Protein 6PZ7 (pdb70)

Foldseek 3Di:
DDFQLNVQVQQQAAAEPACALQPPPHRCNRPDDHDDLLLLVLVVVLFGQEYEYEHAQVNQFDDPPQRDGHPVSLVSSVVVVCSNVVSNGAYEYEHEPHQVLQPQAPVSLVRSLSNLLNVLLVNLLVCVADAQSYEYEYYAQHADPPDPCQQVQHDPRSQVSLLVSQLSNLVSNCVSDDNSVPHAYEYAFHGLALHPVSLVSHDDHVVDRRYAYEHADAPPCQCAANLPHDVAADDDVNLVVLLVSLVSVLVSAVVVNHHYENEEYFGAAQVRLPRRLNVLLSNSVSNVVSSYYYYYYANQARDHGHPRGHQANSVVRDGNRVSNSSSNND

Structure (mmCIF, N/CA/C/O backbone):
data_6PZ7
#
_entry.id   6PZ7
#
_cell.length_a   51.721
_cell.length_b   51.965
_cell.length_c   102.995
_cell.angle_alpha   90.000
_cell.angle_beta   90.000
_cell.angle_gamma   90.000
#
_symmetry.space_group_name_H-M   'P 21 21 21'
#
loop_
_entity.id
_entity.type
_entity.pdbx_description
1 polymer 'Endoglucanase family 5'
2 non-polymer 1,2-ETHANEDIOL
3 non-polymer 'CHLORIDE ION'
4 water water
#
loop_
_atom_site.group_PDB
_atom_site.id
_atom_site.type_symbol
_atom_site.label_atom_id
_atom_site.label_alt_id
_atom_site.label_comp_id
_atom_site.label_asym_id
_atom_site.label_entity_id
_atom_site.label_seq_id
_atom_site.pdbx_PDB_ins_code
_atom_site.Cartn_x
_atom_site.Cartn_y
_atom_site.Cartn_z
_atom_site.occupancy
_atom_site.B_iso_or_equiv
_atom_site.auth_seq_id
_atom_site.auth_comp_id
_atom_site.auth_asym_id
_atom_site.auth_atom_id
_atom_site.pdbx_PDB_model_num
ATOM 1 N N . ASP A 1 6 ? -16.32497 -9.00497 -10.47271 1.000 38.09030 6 ASP A N 1
ATOM 2 C CA . ASP A 1 6 ? -16.73020 -10.40477 -10.49260 1.000 36.50186 6 ASP A CA 1
ATOM 3 C C . ASP A 1 6 ? -16.60005 -11.06357 -9.09679 1.000 23.37835 6 ASP A C 1
ATOM 4 O O . ASP A 1 6 ? -16.97298 -12.22774 -8.93012 1.000 25.07468 6 ASP A O 1
ATOM 12 N N . MET A 1 7 ? -16.08267 -10.32340 -8.12607 1.000 31.46050 7 MET A N 1
ATOM 13 C CA A MET A 1 7 ? -15.79691 -10.93790 -6.83683 0.654 18.34467 7 MET A CA 1
ATOM 14 C CA B MET A 1 7 ? -15.80462 -10.86652 -6.80195 0.346 18.60089 7 MET A CA 1
ATOM 15 C C . MET A 1 7 ? -17.08903 -11.30037 -6.10734 1.000 15.93496 7 MET A C 1
ATOM 16 O O . MET A 1 7 ? -18.12150 -10.64604 -6.23016 1.000 16.05273 7 MET A O 1
ATOM 43 N N . THR A 1 8 ? -17.02301 -12.38298 -5.36336 1.000 12.30902 8 THR A N 1
ATOM 44 C CA . THR A 1 8 ? -18.11497 -12.78660 -4.51158 1.000 12.99825 8 THR A CA 1
ATOM 45 C C . THR A 1 8 ? -17.99410 -12.11499 -3.14959 1.000 11.01663 8 THR A C 1
ATOM 46 O O . THR A 1 8 ? -16.94344 -11.59273 -2.77041 1.000 10.35306 8 THR A O 1
ATOM 57 N N A SER A 1 9 ? -19.08289 -12.19316 -2.37664 0.458 10.56800 9 SER A N 1
ATOM 58 N N B SER A 1 9 ? -19.09040 -12.16831 -2.38374 0.542 10.66811 9 SER A N 1
ATOM 59 C CA A SER A 1 9 ? -19.09476 -11.63147 -1.03159 0.458 9.69058 9 SER A CA 1
ATOM 60 C CA B SER A 1 9 ? -19.08093 -11.63589 -1.02687 0.542 9.31915 9 SER A CA 1
ATOM 61 C C A SER A 1 9 ? -18.08356 -12.31777 -0.12200 0.458 9.54438 9 SER A C 1
ATOM 62 C C B SER A 1 9 ? -18.00606 -12.30209 -0.18350 0.542 8.99249 9 SER A C 1
ATOM 63 O O A SER A 1 9 ? -17.49091 -11.66554 0.74300 0.458 8.26955 9 SER A O 1
ATOM 64 O O B SER A 1 9 ? -17.30150 -11.63179 0.57127 0.542 9.91893 9 SER A O 1
ATOM 79 N N . GLN A 1 10 ? -17.84568 -13.61760 -0.30639 1.000 9.37622 10 GLN A N 1
ATOM 80 C CA . GLN A 1 10 ? -16.85337 -14.28923 0.53128 1.000 9.50667 10 GLN A CA 1
ATOM 81 C C . GLN A 1 10 ? -15.44417 -13.86572 0.13389 1.000 10.53270 10 GLN A C 1
ATOM 82 O O . GLN A 1 10 ? -14.56295 -13.69472 0.98574 1.000 10.17215 10 GLN A O 1
ATOM 97 N N . GLN A 1 11 ? -15.20210 -13.67982 -1.16789 1.000 10.58545 11 GLN A N 1
ATOM 98 C CA . GLN A 1 11 ? -13.90519 -13.16413 -1.61273 1.000 10.11828 11 GLN A CA 1
ATOM 99 C C . GLN A 1 11 ? -13.63639 -11.76954 -1.05266 1.000 10.64560 11 GLN A C 1
ATOM 100 O O . GLN A 1 11 ? -12.51164 -11.46119 -0.61480 1.000 10.65319 11 GLN A O 1
ATOM 114 N N . ILE A 1 12 ? -14.67391 -10.92816 -0.99359 1.000 10.48576 12 ILE A N 1
ATOM 115 C CA . ILE A 1 12 ? -14.54002 -9.60139 -0.39175 1.000 10.13094 12 ILE A CA 1
ATOM 116 C C . ILE A 1 12 ? -14.17526 -9.73229 1.08076 1.000 8.96980 12 ILE A C 1
ATOM 117 O O . ILE A 1 12 ? -13.25980 -9.06045 1.57792 1.000 9.82892 12 ILE A O 1
ATOM 133 N N . VAL A 1 13 ? -14.92629 -10.55206 1.82774 1.000 9.10691 13 VAL A N 1
ATOM 134 C CA . VAL A 1 13 ? -14.64785 -10.71749 3.25408 1.000 9.47464 13 VAL A CA 1
ATOM 135 C C . VAL A 1 13 ? -13.21307 -11.18614 3.47764 1.000 9.14093 13 VAL A C 1
ATOM 136 O O . VAL A 1 13 ? -12.50320 -10.68038 4.35021 1.000 9.45778 13 VAL A O 1
ATOM 149 N N . ASN A 1 14 ? -12.74459 -12.14517 2.67738 1.000 9.59562 14 ASN A N 1
ATOM 150 C CA . ASN A 1 14 ? -11.37730 -12.60877 2.84431 1.000 10.58523 14 ASN A CA 1
ATOM 151 C C . ASN A 1 14 ? -10.39116 -11.49609 2.53906 1.000 9.67190 14 ASN A C 1
ATOM 152 O O . ASN A 1 14 ? -9.37771 -11.34149 3.23126 1.000 10.76610 14 ASN A O 1
ATOM 163 N N . ASP A 1 15 ? -10.65000 -10.70933 1.50607 1.000 9.87586 15 ASP A N 1
ATOM 164 C CA . ASP A 1 15 ? -9.74484 -9.64035 1.11090 1.000 11.00352 15 ASP A CA 1
ATOM 165 C C . ASP A 1 15 ? -9.67293 -8.54513 2.17876 1.000 10.92204 15 ASP A C 1
ATOM 166 O O . ASP A 1 15 ? -8.63774 -7.89513 2.34994 1.000 11.51859 15 ASP A O 1
ATOM 175 N N . MET A 1 16 ? -10.76218 -8.32449 2.90680 1.000 9.44344 16 MET A N 1
ATOM 176 C CA . MET A 1 16 ? -10.78870 -7.32463 3.96847 1.000 9.79850 16 MET A CA 1
ATOM 177 C C . MET A 1 16 ? -9.76480 -7.63661 5.05306 1.000 9.70477 16 MET A C 1
ATOM 178 O O . MET A 1 16 ? -9.23916 -6.70765 5.67426 1.000 9.51116 16 MET A O 1
ATOM 192 N N . LYS A 1 17 ? -9.51636 -8.94006 5.29232 1.000 11.65408 17 LYS A N 1
ATOM 193 C CA A LYS A 1 17 ? -8.42787 -9.47628 6.12750 0.658 11.26443 17 LYS A CA 1
ATOM 194 C CA B LYS A 1 17 ? -8.43809 -9.48012 6.12887 0.342 11.88103 17 LYS A CA 1
ATOM 195 C C . LYS A 1 17 ? -8.63875 -9.27317 7.62778 1.000 9.10446 17 LYS A C 1
ATOM 196 O O . LYS A 1 17 ? -8.84751 -10.24173 8.35598 1.000 10.08855 17 LYS A O 1
ATOM 233 N N . VAL A 1 18 ? -8.52571 -8.04259 8.08828 1.000 8.46879 18 VAL A N 1
ATOM 234 C CA . VAL A 1 18 ? -8.64292 -7.67930 9.49904 1.000 8.13351 18 VAL A CA 1
ATOM 235 C C . VAL A 1 18 ? -8.79153 -6.16865 9.51260 1.000 6.96102 18 VAL A C 1
ATOM 236 O O . VAL A 1 18 ? -8.19870 -5.45158 8.69414 1.000 8.07714 18 VAL A O 1
ATOM 249 N N . GLY A 1 19 ? -9.61346 -5.67778 10.42215 1.000 7.09346 19 GLY A N 1
ATOM 250 C CA . GLY A 1 19 ? -9.95419 -4.26532 10.46440 1.000 7.24060 19 GLY A CA 1
ATOM 251 C C . GLY A 1 19 ? -9.74840 -3.60139 11.81562 1.000 6.47954 19 GLY A C 1
ATOM 252 O O . GLY A 1 19 ? -9.57243 -4.25163 12.86387 1.000 6.46490 19 GLY A O 1
ATOM 256 N N . TRP A 1 20 ? -9.82083 -2.27421 11.77041 1.000 6.56145 20 TRP A N 1
ATOM 257 C CA . TRP A 1 20 ? -9.73984 -1.38604 12.92357 1.000 6.80287 20 TRP A CA 1
ATOM 258 C C . TRP A 1 20 ? -10.87431 -0.37685 12.82725 1.000 6.30607 20 TRP A C 1
ATOM 259 O O . TRP A 1 20 ? -11.09972 0.19791 11.76237 1.000 6.54131 20 TRP A O 1
ATOM 280 N N . ASN A 1 21 ? -11.58740 -0.16707 13.93095 1.000 5.79076 21 ASN A N 1
ATOM 281 C CA . ASN A 1 21 ? -12.64508 0.82943 14.02699 1.000 5.46420 21 ASN A CA 1
ATOM 282 C C . ASN A 1 21 ? -12.10940 2.18700 14.47004 1.000 5.65152 21 ASN A C 1
ATOM 283 O O . ASN A 1 21 ? -11.43912 2.28741 15.52368 1.000 6.17286 21 ASN A O 1
ATOM 294 N N . LEU A 1 22 ? -12.52906 3.22967 13.75859 1.000 5.82610 22 LEU A N 1
ATOM 295 C CA . LEU A 1 22 ? -12.33263 4.62820 14.17540 1.000 6.37638 22 LEU A CA 1
ATOM 296 C C . LEU A 1 22 ? -13.43454 4.99994 15.17055 1.000 6.18624 22 LEU A C 1
ATOM 297 O O . LEU A 1 22 ? -14.36366 5.73926 14.88029 1.000 6.42380 22 LEU A O 1
ATOM 313 N N . GLY A 1 23 ? -13.37284 4.40032 16.36209 1.000 6.07222 23 GLY A N 1
ATOM 314 C CA . GLY A 1 23 ? -14.47487 4.50909 17.31491 1.000 6.92118 23 GLY A CA 1
ATOM 315 C C . GLY A 1 23 ? -14.49267 5.79023 18.12298 1.000 6.79557 23 GLY A C 1
ATOM 316 O O . GLY A 1 23 ? -13.46050 6.45611 18.31054 1.000 6.94622 23 GLY A O 1
ATOM 320 N N . ASN A 1 24 ? -15.67408 6.13837 18.61149 1.000 6.24451 24 ASN A N 1
ATOM 321 C CA . ASN A 1 24 ? -15.86256 7.35220 19.40867 1.000 7.33702 24 ASN A CA 1
ATOM 322 C C . ASN A 1 24 ? -15.36302 8.59466 18.69026 1.000 7.32708 24 ASN A C 1
ATOM 323 O O . ASN A 1 24 ? -14.80662 9.50816 19.30037 1.000 7.99850 24 ASN A O 1
ATOM 334 N N . THR A 1 25 ? -15.63846 8.64985 17.38432 1.000 7.12019 25 THR A N 1
ATOM 335 C CA . THR A 1 25 ? -15.14231 9.69069 16.49681 1.000 7.49626 25 THR A CA 1
ATOM 336 C C . THR A 1 25 ? -16.32169 10.27983 15.72505 1.000 6.07392 25 THR A C 1
ATOM 337 O O . THR A 1 25 ? -17.05154 11.10303 16.27314 1.000 7.68380 25 THR A O 1
ATOM 348 N N . LEU A 1 26 ? -16.56440 9.87539 14.47315 1.000 6.43427 26 LEU A N 1
ATOM 349 C CA . LEU A 1 26 ? -17.74042 10.36202 13.75636 1.000 6.55103 26 LEU A CA 1
ATOM 350 C C . LEU A 1 26 ? -19.06450 9.82621 14.33025 1.000 6.07290 26 LEU A C 1
ATOM 351 O O . LEU A 1 26 ? -20.14368 10.32289 13.97004 1.000 7.52494 26 LEU A O 1
ATOM 367 N N . ASP A 1 27 ? -18.95217 8.83741 15.18602 1.000 6.55452 27 ASP A N 1
ATOM 368 C CA . ASP A 1 27 ? -20.05086 8.29778 15.97028 1.000 7.62975 27 ASP A CA 1
ATOM 369 C C . ASP A 1 27 ? -20.30171 9.06785 17.23765 1.000 7.21693 27 ASP A C 1
ATOM 370 O O . ASP A 1 27 ? -21.36313 8.87234 17.87733 1.000 7.37674 27 ASP A O 1
ATOM 379 N N . ALA A 1 28 ? -19.37246 9.94001 17.64820 1.000 7.57218 28 ALA A N 1
ATOM 380 C CA . ALA A 1 28 ? -19.58113 10.82085 18.78151 1.000 8.93668 28 ALA A CA 1
ATOM 381 C C . ALA A 1 28 ? -20.56158 11.91230 18.39377 1.000 10.54002 28 ALA A C 1
ATOM 382 O O . ALA A 1 28 ? -20.88802 12.09990 17.21382 1.000 12.09573 28 ALA A O 1
ATOM 389 N N . SER A 1 29 ? -21.02827 12.67683 19.36621 1.000 12.51744 29 SER A N 1
ATOM 390 C CA . SER A 1 29 ? -21.92466 13.79431 19.11209 1.000 15.18136 29 SER A CA 1
ATOM 391 C C . SER A 1 29 ? -21.58516 14.90708 20.08272 1.000 13.96431 29 SER A C 1
ATOM 392 O O . SER A 1 29 ? -21.01393 14.65473 21.14366 1.000 14.86676 29 SER A O 1
ATOM 400 N N . PRO A 1 30 ? -21.89130 16.14349 19.73201 1.000 15.72791 30 PRO A N 1
ATOM 401 C CA . PRO A 1 30 ? -22.50255 16.52691 18.45795 1.000 14.19371 30 PRO A CA 1
ATOM 402 C C . PRO A 1 30 ? -21.53129 16.52636 17.30215 1.000 19.27138 30 PRO A C 1
ATOM 403 O O . PRO A 1 30 ? -21.97570 16.58201 16.15583 1.000 22.55960 30 PRO A O 1
ATOM 414 N N . ASP A 1 31 ? -20.23106 16.42094 17.56788 1.000 18.85210 31 ASP A N 1
ATOM 415 C CA . ASP A 1 31 ? -19.25351 16.41303 16.49022 1.000 20.93341 31 ASP A CA 1
ATOM 416 C C . ASP A 1 31 ? -18.09697 15.48939 16.85303 1.000 13.90228 31 ASP A C 1
ATOM 417 O O . ASP A 1 31 ? -18.07790 14.86569 17.91177 1.000 11.89179 31 ASP A O 1
ATOM 426 N N . GLU A 1 32 ? -17.13497 15.40258 15.93226 1.000 13.17784 32 GLU A N 1
ATOM 427 C CA . GLU A 1 32 ? -16.12371 14.37174 15.91895 1.000 11.67974 32 GLU A CA 1
ATOM 428 C C . GLU A 1 32 ? -15.24843 14.34376 17.17052 1.000 9.45123 32 GLU A C 1
ATOM 429 O O . GLU A 1 32 ? -14.76492 13.29503 17.57414 1.000 10.02242 32 GLU A O 1
ATOM 441 N N . THR A 1 33 ? -14.97884 15.49132 17.75757 1.000 9.80619 33 THR A N 1
ATOM 442 C CA . THR A 1 33 ? -14.13970 15.61147 18.93791 1.000 10.21053 33 THR A CA 1
ATOM 443 C C . THR A 1 33 ? -14.93708 15.56897 20.24059 1.000 9.80291 33 THR A C 1
ATOM 444 O O . THR A 1 33 ? -14.34815 15.73245 21.32193 1.000 10.92099 33 THR A O 1
ATOM 455 N N . GLY A 1 34 ? -16.24561 15.35400 20.15532 1.000 9.78543 34 GLY A N 1
ATOM 456 C CA . GLY A 1 34 ? -17.10690 15.51466 21.32759 1.000 10.59740 34 GLY A CA 1
ATOM 457 C C . GLY A 1 34 ? -16.84712 14.55160 22.44808 1.000 10.64538 34 GLY A C 1
ATOM 458 O O . GLY A 1 34 ? -17.19191 14.86614 23.61212 1.000 11.82502 34 GLY A O 1
ATOM 462 N N . TRP A 1 35 ? -16.27086 13.39073 22.14960 1.000 9.52259 35 TRP A N 1
ATOM 463 C CA . TRP A 1 35 ? -15.99299 12.37905 23.16265 1.000 10.38534 35 TRP A CA 1
ATOM 464 C C . TRP A 1 35 ? -14.49990 12.25503 23.45168 1.000 11.54375 35 TRP A C 1
ATOM 465 O O . TRP A 1 35 ? -14.05299 11.19990 23.92518 1.000 15.09076 35 TRP A O 1
ATOM 486 N N . GLY A 1 36 ? -13.72789 13.28146 23.13599 1.000 10.38214 36 GLY A N 1
ATOM 487 C CA . GLY A 1 36 ? -12.37089 13.38129 23.59010 1.000 11.83582 36 GLY A CA 1
ATOM 488 C C . GLY A 1 36 ? -11.31695 12.94486 22.60546 1.000 11.05102 36 GLY A C 1
ATOM 489 O O . GLY A 1 36 ? -10.13688 13.08623 22.91493 1.000 13.17913 36 GLY A O 1
ATOM 493 N N . ASN A 1 37 ? -11.67302 12.43013 21.44401 1.000 10.80085 37 ASN A N 1
ATOM 494 C CA . ASN A 1 37 ? -10.67566 12.07931 20.44468 1.000 9.94358 37 ASN A CA 1
ATOM 495 C C . ASN A 1 37 ? -10.27554 13.31590 19.65606 1.000 9.88770 37 ASN A C 1
ATOM 496 O O . ASN A 1 37 ? -11.07935 14.22488 19.46163 1.000 10.74199 37 ASN A O 1
ATOM 507 N N . PRO A 1 38 ? -9.03613 13.36841 19.19125 1.000 10.18991 38 PRO A N 1
ATOM 508 C CA . PRO A 1 38 ? -8.60304 14.47879 18.33441 1.000 9.95588 38 PRO A CA 1
ATOM 509 C C . PRO A 1 38 ? -9.27181 14.34308 16.96953 1.000 10.13686 38 PRO A C 1
ATOM 510 O O . PRO A 1 38 ? -9.73811 13.26391 16.56517 1.000 10.55474 38 PRO A O 1
ATOM 521 N N . LYS A 1 39 ? -9.32498 15.43249 16.22145 1.000 10.14746 39 LYS A N 1
ATOM 522 C CA . LYS A 1 39 ? -9.79444 15.35109 14.83883 1.000 10.25644 39 LYS A CA 1
ATOM 523 C C . LYS A 1 39 ? -8.92377 14.35810 14.06535 1.000 9.56259 39 LYS A C 1
ATOM 524 O O . LYS A 1 39 ? -7.69161 14.39276 14.13936 1.000 11.11720 39 LYS A O 1
ATOM 543 N N . THR A 1 40 ? -9.55633 13.46656 13.32198 1.000 9.01456 40 THR A N 1
ATOM 544 C CA . THR A 1 40 ? -8.81349 12.42276 12.62027 1.000 8.24187 40 THR A CA 1
ATOM 545 C C . THR A 1 40 ? -7.95446 13.02242 11.51738 1.000 8.26871 40 THR A C 1
ATOM 546 O O . THR A 1 40 ? -8.37406 13.94588 10.82182 1.000 9.20274 40 THR A O 1
ATOM 557 N N . THR A 1 41 ? -6.74506 12.49076 11.36846 1.000 9.64112 41 THR A N 1
ATOM 558 C CA . THR A 1 41 ? -5.82233 12.89857 10.32085 1.000 9.25380 41 THR A CA 1
ATOM 559 C C . THR A 1 41 ? -5.44482 11.70857 9.43976 1.000 9.09349 41 THR A C 1
ATOM 560 O O . THR A 1 41 ? -5.53796 10.53515 9.83441 1.000 9.47575 41 THR A O 1
ATOM 571 N N . LYS A 1 42 ? -4.97889 12.04210 8.24232 1.000 9.91108 42 LYS A N 1
ATOM 572 C CA A LYS A 1 42 ? -4.43972 11.03573 7.33914 0.673 10.77133 42 LYS A CA 1
ATOM 573 C CA B LYS A 1 42 ? -4.45528 11.02142 7.34610 0.327 10.52425 42 LYS A CA 1
ATOM 574 C C . LYS A 1 42 ? -3.31895 10.24998 8.00753 1.000 10.26963 42 LYS A C 1
ATOM 575 O O . LYS A 1 42 ? -3.20355 9.02847 7.83352 1.000 11.25707 42 LYS A O 1
ATOM 612 N N . ALA A 1 43 ? -2.48563 10.93337 8.78880 1.000 9.48815 43 ALA A N 1
ATOM 613 C CA . ALA A 1 43 ? -1.35464 10.26045 9.42704 1.000 11.83592 43 ALA A CA 1
ATOM 614 C C . ALA A 1 43 ? -1.81300 9.16901 10.39383 1.000 9.14066 43 ALA A C 1
ATOM 615 O O . ALA A 1 43 ? -1.15560 8.13416 10.53727 1.000 10.36437 43 ALA A O 1
ATOM 622 N N . MET A 1 44 ? -2.93428 9.37558 11.07854 1.000 9.42166 44 MET A N 1
ATOM 623 C CA . MET A 1 44 ? -3.47725 8.32795 11.95054 1.000 9.42523 44 MET A CA 1
ATOM 624 C C . MET A 1 44 ? -3.86259 7.10040 11.12961 1.000 9.14612 44 MET A C 1
ATOM 625 O O . MET A 1 44 ? -3.55709 5.95677 11.48489 1.000 10.12467 44 MET A O 1
ATOM 639 N N . ILE A 1 45 ? -4.55513 7.32661 10.00810 1.000 8.42506 45 ILE A N 1
ATOM 640 C CA . ILE A 1 45 ? -4.98106 6.21664 9.14620 1.000 9.01699 45 ILE A CA 1
ATOM 641 C C . ILE A 1 45 ? -3.77185 5.53352 8.49750 1.000 9.55883 45 ILE A C 1
ATOM 642 O O . ILE A 1 45 ? -3.73901 4.29838 8.34260 1.000 9.97569 45 ILE A O 1
ATOM 658 N N . ASP A 1 46 ? -2.73133 6.30161 8.16114 1.000 10.14008 46 ASP A N 1
ATOM 659 C CA . ASP A 1 46 ? -1.49542 5.71286 7.66198 1.000 10.62550 46 ASP A CA 1
ATOM 660 C C . ASP A 1 46 ? -0.89565 4.73697 8.68389 1.000 11.19868 46 ASP A C 1
ATOM 661 O O . ASP A 1 46 ? -0.32479 3.70707 8.30368 1.000 11.95840 46 ASP A O 1
ATOM 670 N N . LYS A 1 47 ? -0.98023 5.06608 9.97324 1.000 10.95509 47 LYS A N 1
ATOM 671 C CA . LYS A 1 47 ? -0.47063 4.14879 10.99892 1.000 11.09857 47 LYS A CA 1
ATOM 672 C C . LYS A 1 47 ? -1.21256 2.81098 10.94227 1.000 11.20191 47 LYS A C 1
ATOM 673 O O . LYS A 1 47 ? -0.61865 1.74056 11.11049 1.000 10.79174 47 LYS A O 1
ATOM 692 N N . ILE A 1 48 ? -2.52642 2.86476 10.73886 1.000 9.59994 48 ILE A N 1
ATOM 693 C CA . ILE A 1 48 ? -3.34038 1.65605 10.61443 1.000 9.33935 48 ILE A CA 1
ATOM 694 C C . ILE A 1 48 ? -2.88281 0.80580 9.44300 1.000 9.57030 48 ILE A C 1
ATOM 695 O O . ILE A 1 48 ? -2.68514 -0.41403 9.57203 1.000 10.09818 48 ILE A O 1
ATOM 711 N N . LYS A 1 49 ? -2.69318 1.43585 8.28201 1.000 9.62078 49 LYS A N 1
ATOM 712 C CA . LYS A 1 49 ? -2.23263 0.71747 7.10109 1.000 10.27858 49 LYS A CA 1
ATOM 713 C C . LYS A 1 49 ? -0.86192 0.10765 7.32357 1.000 10.27168 49 LYS A C 1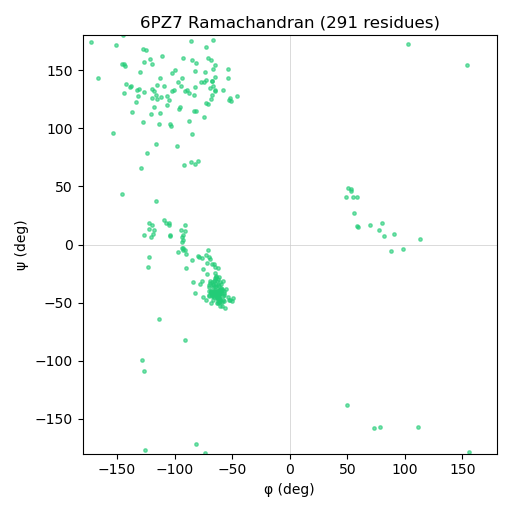
ATOM 714 O O . LYS A 1 49 ? -0.62430 -1.05990 6.97469 1.000 11.99004 49 LYS A O 1
ATOM 733 N N . GLU A 1 50 ? 0.05271 0.88304 7.90503 1.000 10.27720 50 GLU A N 1
ATOM 734 C CA . GLU A 1 50 ? 1.42410 0.43070 8.11684 1.000 11.75501 50 GLU A CA 1
ATOM 735 C C . GLU A 1 50 ? 1.49079 -0.75338 9.07559 1.000 11.88070 50 GLU A C 1
ATOM 736 O O . GLU A 1 50 ? 2.41774 -1.57045 8.97683 1.000 13.98159 50 GLU A O 1
ATOM 748 N N . ALA A 1 51 ? 0.54037 -0.88568 9.99255 1.000 10.64107 51 ALA A N 1
ATOM 749 C CA . ALA A 1 51 ? 0.53413 -2.01780 10.91726 1.000 11.19165 51 ALA A CA 1
ATOM 750 C C . ALA A 1 51 ? 0.07332 -3.30275 10.23995 1.000 11.03871 51 ALA A C 1
ATOM 751 O O . ALA A 1 51 ? 0.35712 -4.39695 10.75014 1.000 14.59499 51 ALA A O 1
ATOM 758 N N . GLY A 1 52 ? -0.63435 -3.22722 9.12633 1.000 11.18266 52 GLY A N 1
ATOM 759 C CA . GLY A 1 52 ? -1.07191 -4.40792 8.39552 1.000 11.45474 52 GLY A CA 1
ATOM 760 C C . GLY A 1 52 ? -2.57564 -4.63808 8.38234 1.000 11.14677 52 GLY A C 1
ATOM 761 O O . GLY A 1 52 ? -3.01150 -5.68019 7.88359 1.000 12.77031 52 GLY A O 1
ATOM 765 N N . PHE A 1 53 ? -3.37291 -3.74015 8.92698 1.000 9.01189 53 PHE A N 1
ATOM 766 C CA . PHE A 1 53 ? -4.80439 -3.82726 8.73597 1.000 8.77326 53 PHE A CA 1
ATOM 767 C C . PHE A 1 53 ? -5.12592 -3.58570 7.27466 1.000 9.53053 53 PHE A C 1
ATOM 768 O O . PHE A 1 53 ? -4.40316 -2.85164 6.59451 1.000 10.38834 53 PHE A O 1
ATOM 785 N N . ASN A 1 54 ? -6.22591 -4.18606 6.78466 1.000 8.74036 54 ASN A N 1
ATOM 786 C CA . ASN A 1 54 ? -6.69606 -3.89019 5.43476 1.000 9.10055 54 ASN A CA 1
ATOM 787 C C . ASN A 1 54 ? -8.10244 -3.31852 5.37717 1.000 8.83034 54 ASN A C 1
ATOM 788 O O . ASN A 1 54 ? -8.61299 -3.10190 4.26562 1.000 9.09832 54 ASN A O 1
ATOM 799 N N . THR A 1 55 ? -8.70855 -3.02261 6.51754 1.000 7.79645 55 THR A N 1
ATOM 800 C CA . THR A 1 55 ? -10.04292 -2.44113 6.61307 1.000 7.54949 55 THR A CA 1
ATOM 801 C C . THR A 1 55 ? -10.08097 -1.44161 7.75725 1.000 7.48165 55 THR A C 1
ATOM 802 O O . THR A 1 55 ? -9.52671 -1.70906 8.84247 1.000 7.59866 55 THR A O 1
ATOM 813 N N . VAL A 1 56 ? -10.73554 -0.30805 7.53675 1.000 6.80260 56 VAL A N 1
ATOM 814 C CA . VAL A 1 56 ? -11.12949 0.60726 8.59985 1.000 6.66646 56 VAL A CA 1
ATOM 815 C C . VAL A 1 56 ? -12.63955 0.72540 8.58359 1.000 6.09073 56 VAL A C 1
ATOM 816 O O . VAL A 1 56 ? -13.22947 1.04124 7.54407 1.000 6.92665 56 VAL A O 1
ATOM 829 N N . ARG A 1 57 ? -13.25199 0.47754 9.72481 1.000 5.83107 57 ARG A N 1
ATOM 830 C CA . ARG A 1 57 ? -14.67108 0.75932 9.90248 1.000 6.11368 57 ARG A CA 1
ATOM 831 C C . ARG A 1 57 ? -14.79518 2.17499 10.44838 1.000 5.60711 57 ARG A C 1
ATOM 832 O O . ARG A 1 57 ? -14.08265 2.55703 11.38918 1.000 6.24281 57 ARG A O 1
ATOM 853 N N . ILE A 1 58 ? -15.67838 2.95000 9.82796 1.000 6.09066 58 ILE A N 1
ATOM 854 C CA . ILE A 1 58 ? -15.90913 4.36317 10.10695 1.000 5.74976 58 ILE A CA 1
ATOM 855 C C . ILE A 1 58 ? -17.34017 4.48345 10.62635 1.000 6.10950 58 ILE A C 1
ATOM 856 O O . ILE A 1 58 ? -18.28770 4.72501 9.85034 1.000 6.53031 58 ILE A O 1
ATOM 872 N N . PRO A 1 59 ? -17.54555 4.30431 11.91998 1.000 5.67161 59 PRO A N 1
ATOM 873 C CA . PRO A 1 59 ? -18.88914 4.48409 12.46656 1.000 6.49563 59 PRO A CA 1
ATOM 874 C C . PRO A 1 59 ? -19.28103 5.93917 12.36363 1.000 5.76318 59 PRO A C 1
ATOM 875 O O . PRO A 1 59 ? -18.49668 6.82971 12.70184 1.000 6.90199 59 PRO A O 1
ATOM 886 N N . VAL A 1 60 ? -20.50379 6.20127 11.94586 1.000 5.93315 60 VAL A N 1
ATOM 887 C CA . VAL A 1 60 ? -21.00941 7.56913 11.81120 1.000 5.50760 60 VAL A CA 1
ATOM 888 C C . VAL A 1 60 ? -22.38680 7.65994 12.43896 1.000 5.70269 60 VAL A C 1
ATOM 889 O O . VAL A 1 60 ? -23.30496 6.93061 12.04099 1.000 6.49843 60 VAL A O 1
ATOM 902 N N . SER A 1 61 ? -22.53792 8.55830 13.40499 1.000 6.29408 61 SER A N 1
ATOM 903 C CA . SER A 1 61 ? -23.84204 8.84475 14.00172 1.000 6.80594 61 SER A CA 1
ATOM 904 C C . SER A 1 61 ? -24.41956 10.06061 13.29221 1.000 6.73543 61 SER A C 1
ATOM 905 O O . SER A 1 61 ? -23.80993 11.13412 13.30394 1.000 8.32013 61 SER A O 1
ATOM 913 N N . TRP A 1 62 ? -25.53683 9.86595 12.61478 1.000 6.96344 62 TRP A N 1
ATOM 914 C CA . TRP A 1 62 ? -26.09809 10.91888 11.76077 1.000 7.24246 62 TRP A CA 1
ATOM 915 C C . TRP A 1 62 ? -27.07262 11.82510 12.47354 1.000 7.43217 62 TRP A C 1
ATOM 916 O O . TRP A 1 62 ? -27.27833 12.94293 11.99656 1.000 8.01242 62 TRP A O 1
ATOM 937 N N . SER A 1 63 ? -27.63868 11.37454 13.59593 1.000 8.21785 63 SER A N 1
ATOM 938 C CA A SER A 1 63 ? -28.78982 12.02058 14.22784 0.650 9.66364 63 SER A CA 1
ATOM 939 C CA B SER A 1 63 ? -28.78562 12.01919 14.23596 0.350 10.08036 63 SER A CA 1
ATOM 940 C C . SER A 1 63 ? -28.63610 13.53078 14.36280 1.000 10.54922 63 SER A C 1
ATOM 941 O O . SER A 1 63 ? -29.56262 14.28610 14.03977 1.000 12.01753 63 SER A O 1
ATOM 956 N N . SER A 1 64 ? -27.51364 13.99529 14.89443 1.000 8.80807 64 SER A N 1
ATOM 957 C CA A SER A 1 64 ? -27.37486 15.42188 15.16618 0.409 12.08247 64 SER A CA 1
ATOM 958 C CA B SER A 1 64 ? -27.25558 15.40426 15.17548 0.591 10.74071 64 SER A CA 1
ATOM 959 C C . SER A 1 64 ? -27.08181 16.23900 13.91925 1.000 10.71911 64 SER A C 1
ATOM 960 O O . SER A 1 64 ? -26.92165 17.46221 14.03505 1.000 14.35924 64 SER A O 1
ATOM 975 N N . HIS A 1 65 ? -27.04481 15.61409 12.75961 1.000 8.39492 65 HIS A N 1
ATOM 976 C CA . HIS A 1 65 ? -26.74006 16.25317 11.48726 1.000 9.62108 65 HIS A CA 1
ATOM 977 C C . HIS A 1 65 ? -27.88083 16.15054 10.49461 1.000 8.48415 65 HIS A C 1
ATOM 978 O O . HIS A 1 65 ? -27.67993 16.48839 9.32373 1.000 10.75381 65 HIS A O 1
ATOM 992 N N . ILE A 1 66 ? -29.04522 15.68247 10.93062 1.000 8.26294 66 ILE A N 1
ATOM 993 C CA . ILE A 1 66 ? -30.22947 15.48853 10.10172 1.000 8.70318 66 ILE A CA 1
ATOM 994 C C . ILE A 1 66 ? -31.24579 16.57504 10.45459 1.000 8.90975 66 ILE A C 1
ATOM 995 O O . ILE A 1 66 ? -31.58249 16.77608 11.62558 1.000 10.37213 66 ILE A O 1
ATOM 1011 N N A GLY A 1 67 ? -31.74976 17.26309 9.43569 0.500 8.91083 67 GLY A N 1
ATOM 1012 N N B GLY A 1 67 ? -31.74973 17.26311 9.43569 0.500 8.91016 67 GLY A N 1
ATOM 1013 C CA A GLY A 1 67 ? -32.76382 18.28453 9.60848 0.500 10.24439 67 GLY A CA 1
ATOM 1014 C CA B GLY A 1 67 ? -32.76379 18.28455 9.60846 0.500 10.24557 67 GLY A CA 1
ATOM 1015 C C A GLY A 1 67 ? -34.15835 17.72133 9.78792 0.500 9.00527 67 GLY A C 1
ATOM 1016 C C B GLY A 1 67 ? -34.15833 17.72135 9.78787 0.500 9.00767 67 GLY A C 1
ATOM 1017 O O A GLY A 1 67 ? -34.38310 16.52022 9.89525 0.500 9.24765 67 GLY A O 1
ATOM 1018 O O B GLY A 1 67 ? -34.38306 16.52024 9.89526 0.500 9.24734 67 GLY A O 1
ATOM 1025 N N A ALA A 1 68 ? -35.11748 18.63255 9.83298 0.500 9.39986 68 ALA A N 1
ATOM 1026 N N B ALA A 1 68 ? -35.11746 18.63256 9.83286 0.500 9.40032 68 ALA A N 1
ATOM 1027 C CA A ALA A 1 68 ? -36.49659 18.24041 10.08741 0.500 10.63936 68 ALA A CA 1
ATOM 1028 C CA B ALA A 1 68 ? -36.49658 18.24046 10.08731 0.500 10.63826 68 ALA A CA 1
ATOM 1029 C C A ALA A 1 68 ? -37.04597 17.39057 8.95179 0.500 10.20352 68 ALA A C 1
ATOM 1030 C C B ALA A 1 68 ? -37.04599 17.39059 8.95173 0.500 10.20898 68 ALA A C 1
ATOM 1031 O O A ALA A 1 68 ? -36.69074 17.56494 7.77639 0.500 9.78784 68 ALA A O 1
ATOM 1032 O O B ALA A 1 68 ? -36.69082 17.56494 7.77632 0.500 9.78201 68 ALA A O 1
ATOM 1045 N N . GLY A 1 69 ? -37.94506 16.47873 9.28495 1.000 10.27212 69 GLY A N 1
ATOM 1046 C CA . GLY A 1 69 ? -38.76964 15.84859 8.27551 1.000 10.18881 69 GLY A CA 1
ATOM 1047 C C . GLY A 1 69 ? -39.62610 16.90411 7.58278 1.000 10.16160 69 GLY A C 1
ATOM 1048 O O . GLY A 1 69 ? -39.91384 17.95770 8.16937 1.000 11.34507 69 GLY A O 1
ATOM 1052 N N . PRO A 1 70 ? -40.12068 16.64405 6.34926 1.000 9.98637 70 PRO A N 1
ATOM 1053 C CA . PRO A 1 70 ? -40.00997 15.34459 5.67892 1.000 10.05099 70 PRO A CA 1
ATOM 1054 C C . PRO A 1 70 ? -38.80834 15.19818 4.75739 1.000 9.59464 70 PRO A C 1
ATOM 1055 O O . PRO A 1 70 ? -38.67116 14.16406 4.11430 1.000 10.49090 70 PRO A O 1
ATOM 1066 N N . SER A 1 71 ? -37.96048 16.22281 4.67664 1.000 8.90406 71 SER A N 1
ATOM 1067 C CA . SER A 1 71 ? -36.75744 16.17578 3.84479 1.000 8.63498 71 SER A CA 1
ATOM 1068 C C . SER A 1 71 ? -35.57312 15.51043 4.53913 1.000 7.95961 71 SER A C 1
ATOM 1069 O O . SER A 1 71 ? -34.71833 14.90779 3.88074 1.000 8.20486 71 SER A O 1
ATOM 1077 N N . TYR A 1 72 ? -35.46198 15.63651 5.85528 1.000 7.65185 72 TYR A N 1
ATOM 1078 C CA . TYR A 1 72 ? -34.41267 15.01496 6.63790 1.000 7.18457 72 TYR A CA 1
ATOM 1079 C C . TYR A 1 72 ? -33.04137 15.31507 6.03619 1.000 7.73054 72 TYR A C 1
ATOM 1080 O O . TYR A 1 72 ? -32.19152 14.42999 5.87767 1.000 7.85684 72 TYR A O 1
ATOM 1098 N N . THR A 1 73 ? -32.79506 16.58438 5.74274 1.000 7.57831 73 THR A N 1
ATOM 1099 C CA . THR A 1 73 ? -31.57866 16.97275 5.02956 1.000 7.32284 73 THR A CA 1
ATOM 1100 C C . THR A 1 73 ? -30.35487 16.72977 5.90031 1.000 7.98051 73 THR A C 1
ATOM 1101 O O . THR A 1 73 ? -30.27536 17.22796 7.03126 1.000 8.35309 73 THR A O 1
ATOM 1112 N N . ILE A 1 74 ? -29.36701 16.03563 5.36394 1.000 7.44731 74 ILE A N 1
ATOM 1113 C CA . ILE A 1 74 ? -28.10248 15.84552 6.06964 1.000 7.41113 74 ILE A CA 1
ATOM 1114 C C . ILE A 1 74 ? -27.23633 17.08049 5.82472 1.000 7.78400 74 ILE A C 1
ATOM 1115 O O . ILE A 1 74 ? -27.01476 17.49535 4.68232 1.000 9.94760 74 ILE A O 1
ATOM 1131 N N . ASP A 1 75 ? -26.72179 17.65136 6.89797 1.000 9.06349 75 ASP A N 1
ATOM 1132 C CA . ASP A 1 75 ? -25.84907 18.81414 6.77741 1.000 11.03804 75 ASP A CA 1
ATOM 1133 C C . ASP A 1 75 ? -24.70629 18.55620 5.79955 1.000 9.71487 75 ASP A C 1
ATOM 1134 O O . ASP A 1 75 ? -23.93140 17.59640 5.95372 1.000 9.59880 75 ASP A O 1
ATOM 1143 N N . GLN A 1 76 ? -24.54955 19.43485 4.81385 1.000 12.53640 76 GLN A N 1
ATOM 1144 C CA . GLN A 1 76 ? -23.51711 19.24312 3.80627 1.000 12.59974 76 GLN A CA 1
ATOM 1145 C C . GLN A 1 76 ? -22.11749 19.24992 4.40476 1.000 11.02940 76 GLN A C 1
ATOM 1146 O O . GLN A 1 76 ? -21.24497 18.50456 3.94454 1.000 11.65333 76 GLN A O 1
ATOM 1160 N N . ALA A 1 77 ? -21.85726 20.11534 5.37433 1.000 11.50521 77 ALA A N 1
ATOM 1161 C CA . ALA A 1 77 ? -20.52142 20.13851 5.94888 1.000 11.88334 77 ALA A CA 1
ATOM 1162 C C . ALA A 1 77 ? -20.20270 18.83423 6.65864 1.000 10.82003 77 ALA A C 1
ATOM 1163 O O . ALA A 1 77 ? -19.04274 18.41914 6.70586 1.000 10.53756 77 ALA A O 1
ATOM 1170 N N . TRP A 1 78 ? -21.18642 18.19395 7.26820 1.000 10.42578 78 TRP A N 1
ATOM 1171 C CA . TRP A 1 78 ? -20.95591 16.89814 7.89215 1.000 9.04817 78 TRP A CA 1
ATOM 1172 C C . TRP A 1 78 ? -20.64221 15.85495 6.84147 1.000 9.58906 78 TRP A C 1
ATOM 1173 O O . TRP A 1 78 ? -19.68899 15.07626 7.00373 1.000 9.39377 78 TRP A O 1
ATOM 1194 N N . LEU A 1 79 ? -21.43856 15.78394 5.77270 1.000 9.45069 79 LEU A N 1
ATOM 1195 C CA . LEU A 1 79 ? -21.13062 14.84480 4.70350 1.000 10.34090 79 LEU A CA 1
ATOM 1196 C C . LEU A 1 79 ? -19.74032 15.08511 4.14949 1.000 9.96245 79 LEU A C 1
ATOM 1197 O O . LEU A 1 79 ? -19.01643 14.13484 3.82309 1.000 10.11096 79 LEU A O 1
ATOM 1213 N N . ASN A 1 80 ? -19.35173 16.34318 3.99472 1.000 9.03029 80 ASN A N 1
ATOM 1214 C CA . ASN A 1 80 ? -18.03377 16.65153 3.46531 1.000 9.36930 80 ASN A CA 1
ATOM 1215 C C . ASN A 1 80 ? -16.93907 16.10330 4.38287 1.000 8.24328 80 ASN A C 1
ATOM 1216 O O . ASN A 1 80 ? -15.94124 15.52543 3.91084 1.000 8.79956 80 ASN A O 1
ATOM 1227 N N . ARG A 1 81 ? -17.12411 16.24426 5.70766 1.000 7.78193 81 ARG A N 1
ATOM 1228 C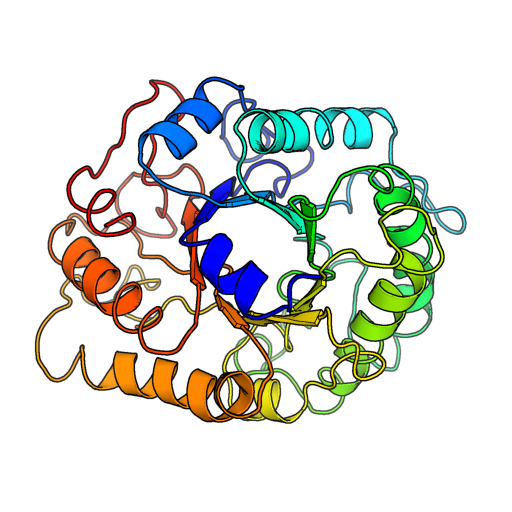 CA . ARG A 1 81 ? -16.14585 15.70638 6.66219 1.000 7.68055 81 ARG A CA 1
ATOM 1229 C C . ARG A 1 81 ? -16.11015 14.19188 6.64261 1.000 7.62489 81 ARG A C 1
ATOM 1230 O O . ARG A 1 81 ? -15.02102 13.58732 6.63301 1.000 7.53291 81 ARG A O 1
ATOM 1251 N N . VAL A 1 82 ? -17.27027 13.54907 6.59258 1.000 7.24862 82 VAL A N 1
ATOM 1252 C CA . VAL A 1 82 ? -17.30512 12.09272 6.50026 1.000 7.59273 82 VAL A CA 1
ATOM 1253 C C . VAL A 1 82 ? -16.53279 11.64641 5.26266 1.000 7.67477 82 VAL A C 1
ATOM 1254 O O . VAL A 1 82 ? -15.75033 10.68750 5.31120 1.000 7.85809 82 VAL A O 1
ATOM 1267 N N A GLN A 1 83 ? -16.73196 12.33053 4.13877 0.499 7.57171 83 GLN A N 1
ATOM 1268 N N B GLN A 1 83 ? -16.72811 12.33204 4.14237 0.501 7.65770 83 GLN A N 1
ATOM 1269 C CA A GLN A 1 83 ? -16.01419 11.95485 2.92689 0.499 7.54703 83 GLN A CA 1
ATOM 1270 C CA B GLN A 1 83 ? -16.01960 11.95129 2.92694 0.501 7.47361 83 GLN A CA 1
ATOM 1271 C C A GLN A 1 83 ? -14.50399 12.12522 3.08236 0.499 7.19633 83 GLN A C 1
ATOM 1272 C C B GLN A 1 83 ? -14.50856 12.15263 3.04727 0.501 7.77708 83 GLN A C 1
ATOM 1273 O O A GLN A 1 83 ? -13.72371 11.32482 2.55398 0.499 8.10175 83 GLN A O 1
ATOM 1274 O O B GLN A 1 83 ? -13.73153 11.38455 2.47048 0.501 7.68732 83 GLN A O 1
ATOM 1301 N N . GLU A 1 84 ? -14.06279 13.18369 3.75979 1.000 8.03326 84 GLU A N 1
ATOM 1302 C CA . GLU A 1 84 ? -12.62896 13.35329 3.99787 1.000 7.97283 84 GLU A CA 1
ATOM 1303 C C . GLU A 1 84 ? -12.04822 12.11766 4.69228 1.000 7.14968 84 GLU A C 1
ATOM 1304 O O . GLU A 1 84 ? -10.96564 11.62636 4.34646 1.000 7.67603 84 GLU A O 1
ATOM 1316 N N . VAL A 1 85 ? -12.74745 11.60371 5.71289 1.000 6.62943 85 VAL A N 1
ATOM 1317 C CA . VAL A 1 85 ? -12.28241 10.45317 6.49001 1.000 6.45802 85 VAL A CA 1
ATOM 1318 C C . VAL A 1 85 ? -12.34940 9.18116 5.65976 1.000 6.27401 85 VAL A C 1
ATOM 1319 O O . VAL A 1 85 ? -11.39770 8.39164 5.63024 1.000 6.84425 85 VAL A O 1
ATOM 1332 N N . VAL A 1 86 ? -13.43902 8.97401 4.92323 1.000 6.74191 86 VAL A N 1
ATOM 1333 C CA . VAL A 1 86 ? -13.50125 7.87360 3.96937 1.000 6.64807 86 VAL A CA 1
ATOM 1334 C C . VAL A 1 86 ? -12.31231 7.93116 3.02400 1.000 6.70803 86 VAL A C 1
ATOM 1335 O O . VAL A 1 86 ? -11.67405 6.90554 2.74850 1.000 7.08401 86 VAL A O 1
ATOM 1348 N N . ASN A 1 87 ? -11.98729 9.11700 2.50744 1.000 6.79604 87 ASN A N 1
ATOM 1349 C CA . ASN A 1 87 ? -10.86695 9.24428 1.58580 1.000 7.60964 87 ASN A CA 1
ATOM 1350 C C . ASN A 1 87 ? -9.53913 8.89668 2.22177 1.000 7.76329 87 ASN A C 1
ATOM 1351 O O . ASN A 1 87 ? -8.67405 8.35531 1.52428 1.000 8.10538 87 ASN A O 1
ATOM 1362 N N . TYR A 1 88 ? -9.30267 9.21115 3.50065 1.000 7.78204 88 TYR A N 1
ATOM 1363 C CA . TYR A 1 88 ? -8.04471 8.78734 4.12240 1.000 7.82199 88 TYR A CA 1
ATOM 1364 C C . TYR A 1 88 ? -7.86751 7.28419 3.92776 1.000 7.35742 88 TYR A C 1
ATOM 1365 O O . TYR A 1 88 ? -6.77048 6.79386 3.63835 1.000 8.95274 88 TYR A O 1
ATOM 1383 N N . VAL A 1 89 ? -8.93747 6.53229 4.21292 1.000 6.91176 89 VAL A N 1
ATOM 1384 C CA . VAL A 1 89 ? -8.90224 5.07343 4.16585 1.000 7.08427 89 VAL A CA 1
ATOM 1385 C C . VAL A 1 89 ? -8.74703 4.57736 2.72375 1.000 7.65722 89 VAL A C 1
ATOM 1386 O O . VAL A 1 89 ? -7.88849 3.72985 2.40177 1.000 8.20340 89 VAL A O 1
ATOM 1399 N N . ILE A 1 90 ? -9.58613 5.09269 1.81842 1.000 7.29022 90 ILE A N 1
ATOM 1400 C CA . ILE A 1 90 ? -9.58065 4.64954 0.42662 1.000 7.78885 90 ILE A CA 1
ATOM 1401 C C . ILE A 1 90 ? -8.25724 4.98301 -0.22622 1.000 8.04722 90 ILE A C 1
ATOM 1402 O O . ILE A 1 90 ? -7.72354 4.17367 -1.00670 1.000 9.15605 90 ILE A O 1
ATOM 1418 N N . GLN A 1 91 ? -7.71247 6.17817 0.03372 1.000 8.04573 91 GLN A N 1
ATOM 1419 C CA . GLN A 1 91 ? -6.42609 6.56592 -0.54157 1.000 7.94066 91 GLN A CA 1
ATOM 1420 C C . GLN A 1 91 ? -5.27340 5.70494 -0.03721 1.000 9.11061 91 GLN A C 1
ATOM 1421 O O . GLN A 1 91 ? -4.21191 5.67127 -0.68070 1.000 10.63916 91 GLN A O 1
ATOM 1435 N N . ASP A 1 92 ? -5.43785 5.02029 1.07871 1.000 8.69699 92 ASP A N 1
ATOM 1436 C CA . ASP A 1 92 ? -4.46712 4.06561 1.59075 1.000 8.98072 92 ASP A CA 1
ATOM 1437 C C . ASP A 1 92 ? -4.74379 2.64977 1.08783 1.000 9.49379 92 ASP A C 1
ATOM 1438 O O . ASP A 1 92 ? -4.15111 1.68819 1.62566 1.000 11.18990 92 ASP A O 1
ATOM 1447 N N . HIS A 1 93 ? -5.62025 2.47715 0.11405 1.000 9.38658 93 HIS A N 1
ATOM 1448 C CA . HIS A 1 93 ? -5.88811 1.18719 -0.50525 1.000 10.85720 93 HIS A CA 1
ATOM 1449 C C . HIS A 1 93 ? -6.34858 0.15329 0.52326 1.000 11.78470 93 HIS A C 1
ATOM 1450 O O . HIS A 1 93 ? -5.94512 -1.01181 0.48818 1.000 17.69880 93 HIS A O 1
ATOM 1464 N N . MET A 1 94 ? -7.19050 0.57005 1.45697 1.000 8.92425 94 MET A N 1
ATOM 1465 C CA . MET A 1 94 ? -7.89604 -0.29552 2.38669 1.000 8.14917 94 MET A CA 1
ATOM 1466 C C . MET A 1 94 ? -9.38555 -0.27950 2.05017 1.000 8.04117 94 MET A C 1
ATOM 1467 O O . MET A 1 94 ? -9.88956 0.60950 1.35179 1.000 8.48258 94 MET A O 1
ATOM 1481 N N . TYR A 1 95 ? -10.09195 -1.28195 2.55971 1.000 7.60559 95 TYR A N 1
ATOM 1482 C CA . TYR A 1 95 ? -11.54785 -1.24952 2.61026 1.000 6.71110 95 TYR A CA 1
ATOM 1483 C C . TYR A 1 95 ? -11.99814 -0.27135 3.67351 1.000 7.21958 95 TYR A C 1
ATOM 1484 O O . TYR A 1 95 ? -11.38194 -0.17755 4.74040 1.000 7.60078 95 TYR A O 1
ATOM 1502 N N . ALA A 1 96 ? -13.07904 0.46233 3.38052 1.000 7.18927 96 ALA A N 1
ATOM 1503 C CA . ALA A 1 96 ? -13.73894 1.35124 4.32040 1.000 6.89870 96 ALA A CA 1
ATOM 1504 C C . ALA A 1 96 ? -15.15991 0.83616 4.51219 1.000 6.45398 96 ALA A C 1
ATOM 1505 O O . ALA A 1 96 ? -15.85334 0.55969 3.52269 1.000 7.73603 96 ALA A O 1
ATOM 1512 N N . ILE A 1 97 ? -15.61613 0.71558 5.76173 1.000 5.98728 97 ILE A N 1
ATOM 1513 C CA . ILE A 1 97 ? -17.01372 0.40694 6.08540 1.000 6.02106 97 ILE A CA 1
ATOM 1514 C C . ILE A 1 97 ? -17.65131 1.67791 6.60814 1.000 6.54994 97 ILE A C 1
ATOM 1515 O O . ILE A 1 97 ? -17.18243 2.23985 7.60434 1.000 7.75628 97 ILE A O 1
ATOM 1531 N N . LEU A 1 98 ? -18.69501 2.15744 5.94506 1.000 6.17095 98 LEU A N 1
ATOM 1532 C CA . LEU A 1 98 ? -19.42037 3.36368 6.32823 1.000 5.82249 98 LEU A CA 1
ATOM 1533 C C . LEU A 1 98 ? -20.80509 2.94532 6.79154 1.000 5.17053 98 LEU A C 1
ATOM 1534 O O . LEU A 1 98 ? -21.51787 2.26441 6.04149 1.000 6.40553 98 LEU A O 1
ATOM 1550 N N . ASN A 1 99 ? -21.19990 3.36422 7.99185 1.000 6.26826 99 ASN A N 1
ATOM 1551 C CA . ASN A 1 99 ? -22.48393 2.89864 8.55050 1.000 6.25094 99 ASN A CA 1
ATOM 1552 C C . ASN A 1 99 ? -23.39976 4.04621 8.96095 1.000 6.07472 99 ASN A C 1
ATOM 1553 O O . ASN A 1 99 ? -23.12157 5.23261 8.74451 1.000 6.67187 99 ASN A O 1
ATOM 1564 N N . THR A 1 100 ? -24.56029 3.66098 9.53992 1.000 6.33728 100 THR A N 1
ATOM 1565 C CA . THR A 1 100 ? -25.23493 4.46779 10.54776 1.000 5.91839 100 THR A CA 1
ATOM 1566 C C . THR A 1 100 ? -24.94633 3.83815 11.90470 1.000 6.12050 100 THR A C 1
ATOM 1567 O O . THR A 1 100 ? -24.77794 2.62133 12.00812 1.000 6.59197 100 THR A O 1
ATOM 1578 N N . HIS A 1 101 ? -24.86704 4.67228 12.95037 1.000 6.07220 101 HIS A N 1
ATOM 1579 C CA . HIS A 1 101 ? -24.28965 4.23305 14.22896 1.000 6.51235 101 HIS A CA 1
ATOM 1580 C C . HIS A 1 101 ? -25.27725 4.51998 15.33396 1.000 7.48483 101 HIS A C 1
ATOM 1581 O O . HIS A 1 101 ? -26.31028 3.81930 15.43250 1.000 7.56342 101 HIS A O 1
ATOM 1595 N N . HIS A 1 102 ? -25.01300 5.49220 16.20095 1.000 7.44378 102 HIS A N 1
ATOM 1596 C CA . HIS A 1 102 ? -25.88868 5.80606 17.35637 1.000 6.18733 102 HIS A CA 1
ATOM 1597 C C . HIS A 1 102 ? -27.08538 6.63286 16.89541 1.000 7.15516 102 HIS A C 1
ATOM 1598 O O . HIS A 1 102 ? -27.20248 7.83105 17.16484 1.000 8.23593 102 HIS A O 1
ATOM 1612 N N . ASP A 1 103 ? -27.97096 5.93752 16.18370 1.000 6.90971 103 ASP A N 1
ATOM 1613 C CA . ASP A 1 103 ? -29.14191 6.47481 15.48834 1.000 7.51488 103 ASP A CA 1
ATOM 1614 C C . ASP A 1 103 ? -30.42783 5.81390 15.97421 1.000 7.70286 103 ASP A C 1
ATOM 1615 O O . ASP A 1 103 ? -31.46316 5.88049 15.30420 1.000 8.19186 103 ASP A O 1
ATOM 1624 N N . THR A 1 104 ? -30.36371 5.17907 17.16248 1.000 8.65153 104 THR A N 1
ATOM 1625 C CA . THR A 1 104 ? -31.55381 4.53913 17.73666 1.000 8.70701 104 THR A CA 1
ATOM 1626 C C . THR A 1 104 ? -32.63438 5.53454 18.10905 1.000 8.74416 104 THR A C 1
ATOM 1627 O O . THR A 1 104 ? -33.79595 5.10928 18.29649 1.000 10.99819 104 THR A O 1
ATOM 1638 N N . SER A 1 105 ? -32.33097 6.81768 18.21505 1.000 8.88276 105 SER A N 1
ATOM 1639 C CA . SER A 1 105 ? -33.36323 7.78264 18.57415 1.000 11.46200 105 SER A CA 1
ATOM 1640 C C . SER A 1 105 ? -34.42996 7.87169 17.50689 1.000 11.86116 105 SER A C 1
ATOM 1641 O O . SER A 1 105 ? -35.58212 8.21481 17.83149 1.000 13.79084 105 SER A O 1
ATOM 1649 N N . TRP A 1 106 ? -34.09699 7.60546 16.22211 1.000 9.53387 106 TRP A N 1
ATOM 1650 C CA . TRP A 1 106 ? -35.02982 7.72745 15.11909 1.000 9.64571 106 TRP A CA 1
ATOM 1651 C C . TRP A 1 106 ? -35.19365 6.42622 14.34836 1.000 8.31238 106 TRP A C 1
ATOM 1652 O O . TRP A 1 106 ? -36.12719 6.31151 13.55663 1.000 10.36902 106 TRP A O 1
ATOM 1673 N N . ILE A 1 107 ? -34.35555 5.41813 14.57970 1.000 8.69403 107 ILE A N 1
ATOM 1674 C CA . ILE A 1 107 ? -34.50736 4.07775 14.01439 1.000 7.72375 107 ILE A CA 1
ATOM 1675 C C . ILE A 1 107 ? -35.04226 3.21003 15.14847 1.000 7.81761 107 ILE A C 1
ATOM 1676 O O . ILE A 1 107 ? -34.27776 2.84725 16.03780 1.000 8.63253 107 ILE A O 1
ATOM 1692 N N . ILE A 1 108 ? -36.33294 2.88938 15.13488 1.000 8.30086 108 ILE A N 1
ATOM 1693 C CA . ILE A 1 108 ? -37.01177 2.27209 16.28027 1.000 8.20442 108 ILE A CA 1
ATOM 1694 C C . ILE A 1 108 ? -37.73948 1.01565 15.82726 1.000 7.60275 108 ILE A C 1
ATOM 1695 O O . ILE A 1 108 ? -38.78850 1.11692 15.20663 1.000 8.47190 108 ILE A O 1
ATOM 1711 N N . PRO A 1 109 ? -37.20406 -0.18536 16.15204 1.000 7.96712 109 PRO A N 1
ATOM 1712 C CA . PRO A 1 109 ? -37.77852 -1.41560 15.56115 1.000 7.73441 109 PRO A CA 1
ATOM 1713 C C . PRO A 1 109 ? -38.96865 -1.96289 16.34124 1.000 7.89315 109 PRO A C 1
ATOM 1714 O O . PRO A 1 109 ? -38.92288 -3.02667 16.98015 1.000 8.07634 109 PRO A O 1
ATOM 1725 N N . THR A 1 110 ? -40.09190 -1.24022 16.25996 1.000 7.98751 110 THR A N 1
ATOM 1726 C CA . THR A 1 110 ? -41.39722 -1.73832 16.70869 1.000 7.62787 110 THR A CA 1
ATOM 1727 C C . THR A 1 110 ? -42.38442 -1.57257 15.55718 1.000 9.10159 110 THR A C 1
ATOM 1728 O O . THR A 1 110 ? -42.21735 -0.70411 14.69948 1.000 9.21389 110 THR A O 1
ATOM 1739 N N . TYR A 1 111 ? -43.46669 -2.35868 15.57352 1.000 9.10283 111 TYR A N 1
ATOM 1740 C CA . TYR A 1 111 ? -44.49204 -2.18827 14.55510 1.000 9.62614 111 TYR A CA 1
ATOM 1741 C C . TYR A 1 111 ? -45.09709 -0.79239 14.63073 1.000 10.12529 111 TYR A C 1
ATOM 1742 O O . TYR A 1 111 ? -45.39393 -0.16111 13.59527 1.000 11.92256 111 TYR A O 1
ATOM 1760 N N . ASN A 1 112 ? -45.23355 -0.25741 15.83052 1.000 9.80251 112 ASN A N 1
ATOM 1761 C CA . ASN A 1 112 ? -45.83700 1.05325 16.00069 1.000 9.97496 112 ASN A CA 1
ATOM 1762 C C . ASN A 1 112 ? -44.97812 2.14962 15.36911 1.000 11.17912 112 ASN A C 1
ATOM 1763 O O . ASN A 1 112 ? -45.53869 3.07255 14.75522 1.000 13.53490 112 ASN A O 1
ATOM 1774 N N . LYS A 1 113 ? -43.64182 2.08045 15.51061 1.000 10.06342 113 LYS A N 1
ATOM 1775 C CA . LYS A 1 113 ? -42.74694 3.11711 14.98804 1.000 11.30273 113 LYS A CA 1
ATOM 1776 C C . LYS A 1 113 ? -42.22138 2.80784 13.59701 1.000 10.83781 113 LYS A C 1
ATOM 1777 O O . LYS A 1 113 ? -41.53149 3.67624 13.00519 1.000 11.65197 113 LYS A O 1
ATOM 1796 N N . GLU A 1 114 ? -42.55061 1.64476 13.03953 1.000 9.92171 114 GLU A N 1
ATOM 1797 C CA A GLU A 1 114 ? -41.89974 1.16557 11.82302 0.468 9.90674 114 GLU A CA 1
ATOM 1798 C CA B GLU A 1 114 ? -41.90377 1.16206 11.82168 0.532 9.64385 114 GLU A CA 1
ATOM 1799 C C . GLU A 1 114 ? -42.08750 2.12748 10.65567 1.000 10.00262 114 GLU A C 1
ATOM 1800 O O . GLU A 1 114 ? -41.14060 2.40405 9.92484 1.000 10.97480 114 GLU A O 1
ATOM 1823 N N . ALA A 1 115 ? -43.31026 2.60092 10.41405 1.000 10.69301 115 ALA A N 1
ATOM 1824 C CA . ALA A 1 115 ? -43.54998 3.40606 9.20875 1.000 11.26518 115 ALA A CA 1
ATOM 1825 C C . ALA A 1 115 ? -42.72594 4.67727 9.23576 1.000 10.21916 115 ALA A C 1
ATOM 1826 O O . ALA A 1 115 ? -42.13486 5.06139 8.21096 1.000 11.01698 115 ALA A O 1
ATOM 1833 N N . ALA A 1 116 ? -42.66924 5.36593 10.36282 1.000 11.13330 116 ALA A N 1
ATOM 1834 C CA . ALA A 1 116 ? -41.94415 6.62061 10.41354 1.000 11.10935 116 ALA A CA 1
ATOM 1835 C C . ALA A 1 116 ? -40.44298 6.40099 10.31480 1.000 10.24829 116 ALA A C 1
ATOM 1836 O O . ALA A 1 116 ? -39.71807 7.15422 9.63918 1.000 11.66429 116 ALA A O 1
ATOM 1843 N N . SER A 1 117 ? -39.93215 5.36062 10.96740 1.000 9.33531 117 SER A N 1
ATOM 1844 C CA . SER A 1 117 ? -38.51698 5.02534 10.87545 1.000 9.96528 117 SER A CA 1
ATOM 1845 C C . SER A 1 117 ? -38.13585 4.58604 9.46700 1.000 9.23157 117 SER A C 1
ATOM 1846 O O . SER A 1 117 ? -37.07564 4.97918 8.95575 1.000 9.85945 117 SER A O 1
ATOM 1854 N N . THR A 1 118 ? -38.98910 3.80571 8.80748 1.000 10.09535 118 THR A N 1
ATOM 1855 C CA . THR A 1 118 ? -38.73887 3.38341 7.43507 1.000 9.79141 118 THR A CA 1
ATOM 1856 C C . THR A 1 118 ? -38.65229 4.57962 6.50468 1.000 10.61461 118 THR A C 1
ATOM 1857 O O . THR A 1 118 ? -37.76029 4.67229 5.63039 1.000 9.92795 118 THR A O 1
ATOM 1868 N N . ASP A 1 119 ? -39.55740 5.52068 6.67613 1.000 9.54581 119 ASP A N 1
ATOM 1869 C CA . ASP A 1 119 ? -39.54627 6.70207 5.83152 1.000 11.52818 119 ASP A CA 1
ATOM 1870 C C . ASP A 1 119 ? -38.25469 7.47982 6.03721 1.000 9.92523 119 ASP A C 1
ATOM 1871 O O . ASP A 1 119 ? -37.60749 7.90379 5.07497 1.000 9.82498 119 ASP A O 1
ATOM 1880 N N . GLU A 1 120 ? -37.87205 7.73259 7.27990 1.000 9.78209 120 GLU A N 1
ATOM 1881 C CA . GLU A 1 120 ? -36.66083 8.50996 7.52605 1.000 9.73185 120 GLU A CA 1
ATOM 1882 C C . GLU A 1 120 ? -35.42704 7.75840 7.02466 1.000 8.62763 120 GLU A C 1
ATOM 1883 O O . GLU A 1 120 ? -34.50862 8.36196 6.46036 1.000 8.62646 120 GLU A O 1
ATOM 1895 N N . LEU A 1 121 ? -35.37198 6.44133 7.20738 1.000 8.48346 121 LEU A N 1
ATOM 1896 C CA . LEU A 1 121 ? -34.24593 5.65958 6.72440 1.000 8.88584 121 LEU A CA 1
ATOM 1897 C C . LEU A 1 121 ? -34.11741 5.78115 5.23168 1.000 8.40464 121 LEU A C 1
ATOM 1898 O O . LEU A 1 121 ? -32.99956 5.87617 4.71504 1.000 9.49384 121 LEU A O 1
ATOM 1914 N N . THR A 1 122 ? -35.22913 5.77994 4.50880 1.000 8.81718 122 THR A N 1
ATOM 1915 C CA . THR A 1 122 ? -35.18728 5.95272 3.06478 1.000 10.28255 122 THR A CA 1
ATOM 1916 C C . THR A 1 122 ? -34.55491 7.29471 2.71466 1.000 8.69686 122 THR A C 1
ATOM 1917 O O . THR A 1 122 ? -33.66838 7.36893 1.85206 1.000 9.68146 122 THR A O 1
ATOM 1928 N N A LYS A 1 123 ? -35.01384 8.37240 3.35488 0.578 8.23967 123 LYS A N 1
ATOM 1929 N N B LYS A 1 123 ? -34.98767 8.36404 3.37348 0.422 8.77798 123 LYS A N 1
ATOM 1930 C CA A LYS A 1 123 ? -34.48591 9.69407 3.02807 0.578 8.48147 123 LYS A CA 1
ATOM 1931 C CA B LYS A 1 123 ? -34.49188 9.68692 3.01364 0.422 8.56986 123 LYS A CA 1
ATOM 1932 C C A LYS A 1 123 ? -33.01233 9.81695 3.38737 0.578 7.62960 123 LYS A C 1
ATOM 1933 C C B LYS A 1 123 ? -33.04398 9.89493 3.43085 0.422 8.65782 123 LYS A C 1
ATOM 1934 O O A LYS A 1 123 ? -32.21089 10.39256 2.64134 0.578 8.84072 123 LYS A O 1
ATOM 1935 O O B LYS A 1 123 ? -32.29000 10.59340 2.73897 0.422 7.13761 123 LYS A O 1
ATOM 1972 N N . VAL A 1 124 ? -32.63711 9.30485 4.55291 1.000 8.13566 124 VAL A N 1
ATOM 1973 C CA . VAL A 1 124 ? -31.26063 9.43910 5.04657 1.000 7.69776 124 VAL A CA 1
ATOM 1974 C C . VAL A 1 124 ? -30.29487 8.56367 4.24364 1.000 6.96024 124 VAL A C 1
ATOM 1975 O O . VAL A 1 124 ? -29.29018 9.06292 3.73687 1.000 7.57902 124 VAL A O 1
ATOM 1988 N N . TRP A 1 125 ? -30.58551 7.26720 4.08934 1.000 6.87161 125 TRP A N 1
ATOM 1989 C CA . TRP A 1 125 ? -29.72517 6.43155 3.24883 1.000 7.31592 125 TRP A CA 1
ATOM 1990 C C . TRP A 1 125 ? -29.71764 6.90119 1.79985 1.000 7.30264 125 TRP A C 1
ATOM 1991 O O . TRP A 1 125 ? -28.70670 6.75119 1.10354 1.000 7.88449 125 TRP A O 1
ATOM 2012 N N . GLY A 1 126 ? -30.79901 7.50122 1.28869 1.000 7.24097 126 GLY A N 1
ATOM 2013 C CA . GLY A 1 126 ? -30.75359 8.00574 -0.07934 1.000 7.01350 126 GLY A CA 1
ATOM 2014 C C . GLY A 1 126 ? -29.68743 9.06743 -0.24481 1.000 7.56116 126 GLY A C 1
ATOM 2015 O O . GLY A 1 126 ? -28.93463 9.08645 -1.22091 1.000 8.46772 126 GLY A O 1
ATOM 2019 N N . GLN A 1 127 ? -29.57298 9.96760 0.73723 1.000 7.63053 127 GLN A N 1
ATOM 2020 C CA . GLN A 1 127 ? -28.55440 11.00652 0.67678 1.000 7.79049 127 GLN A CA 1
ATOM 2021 C C . GLN A 1 127 ? -27.13798 10.44965 0.87421 1.000 7.41189 127 GLN A C 1
ATOM 2022 O O . GLN A 1 127 ? -26.20428 10.85703 0.19195 1.000 7.98864 127 GLN A O 1
ATOM 2036 N N . ILE A 1 128 ? -26.94311 9.55773 1.84529 1.000 7.34181 128 ILE A N 1
ATOM 2037 C CA . ILE A 1 128 ? -25.61526 8.97552 2.05948 1.000 7.73109 128 ILE A CA 1
ATOM 2038 C C . ILE A 1 128 ? -25.18122 8.21822 0.81054 1.000 7.14726 128 ILE A C 1
ATOM 2039 O O . ILE A 1 128 ? -24.08579 8.40471 0.27774 1.000 7.86386 128 ILE A O 1
ATOM 2055 N N . ALA A 1 129 ? -26.06249 7.36331 0.31282 1.000 7.34492 129 ALA A N 1
ATOM 2056 C CA . ALA A 1 129 ? -25.73893 6.54764 -0.84967 1.000 8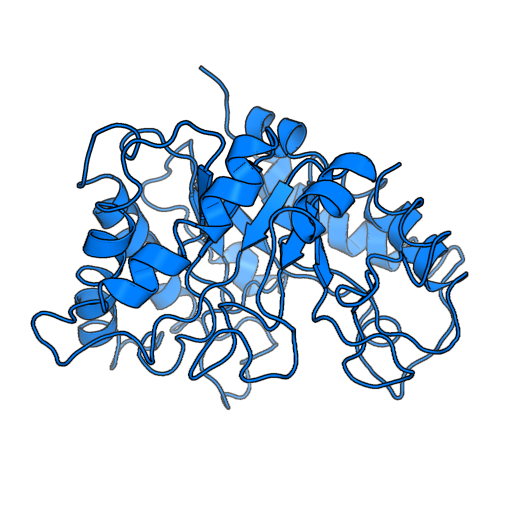.24384 129 ALA A CA 1
ATOM 2057 C C . ALA A 1 129 ? -25.45002 7.41670 -2.06168 1.000 8.36272 129 ALA A C 1
ATOM 2058 O O . ALA A 1 129 ? -24.48189 7.16340 -2.80173 1.000 8.87381 129 ALA A O 1
ATOM 2065 N N . ASN A 1 130 ? -26.24567 8.46433 -2.28472 1.000 8.32107 130 ASN A N 1
ATOM 2066 C CA A ASN A 1 130 ? -25.99653 9.34402 -3.42073 0.597 8.97453 130 ASN A CA 1
ATOM 2067 C CA B ASN A 1 130 ? -25.98870 9.32373 -3.43308 0.403 9.11199 130 ASN A CA 1
ATOM 2068 C C . ASN A 1 130 ? -24.61394 9.97876 -3.34083 1.000 8.72411 130 ASN A C 1
ATOM 2069 O O . ASN A 1 130 ? -23.88999 10.04098 -4.34680 1.000 9.44546 130 ASN A O 1
ATOM 2090 N N . ARG A 1 131 ? -24.22877 10.46265 -2.15230 1.000 8.52958 131 ARG A N 1
ATOM 2091 C CA A ARG A 1 131 ? -22.94159 11.13174 -2.02510 0.487 9.49043 131 ARG A CA 1
ATOM 2092 C CA B ARG A 1 131 ? -22.94061 11.13008 -2.02185 0.513 9.43783 131 ARG A CA 1
ATOM 2093 C C . ARG A 1 131 ? -21.79150 10.18383 -2.34336 1.000 8.46979 131 ARG A C 1
ATOM 2094 O O . ARG A 1 131 ? -20.77475 10.60088 -2.92818 1.000 10.31698 131 ARG A O 1
ATOM 2135 N N . PHE A 1 132 ? -21.92122 8.91184 -1.96717 1.000 8.20108 132 PHE A N 1
ATOM 2136 C CA . PHE A 1 132 ? -20.82927 7.94866 -2.06091 1.000 8.78236 132 PHE A CA 1
ATOM 2137 C C . PHE A 1 132 ? -20.97288 6.96295 -3.21922 1.000 7.26036 132 PHE A C 1
ATOM 2138 O O . PHE A 1 132 ? -20.22488 5.98277 -3.29233 1.000 9.30808 132 PHE A O 1
ATOM 2155 N N . LYS A 1 133 ? -21.82439 7.26846 -4.19018 1.000 8.28825 133 LYS A N 1
ATOM 2156 C CA A LYS A 1 133 ? -22.22593 6.28079 -5.18851 0.573 8.45585 133 LYS A CA 1
ATOM 2157 C CA B LYS A 1 133 ? -22.21843 6.26648 -5.17526 0.427 8.58967 133 LYS A CA 1
ATOM 2158 C C . LYS A 1 133 ? -21.10018 5.88511 -6.13801 1.000 8.78174 133 LYS A C 1
ATOM 2159 O O . LYS A 1 133 ? -21.14641 4.77860 -6.71101 1.000 10.26959 133 LYS A O 1
ATOM 2196 N N . ASP A 1 134 ? -20.11699 6.75817 -6.35428 1.000 8.65855 134 ASP A N 1
ATOM 2197 C CA . ASP A 1 134 ? -19.10445 6.50103 -7.37075 1.000 9.15178 134 ASP A CA 1
ATOM 2198 C C . ASP A 1 134 ? -17.86869 5.76756 -6.85832 1.000 9.21945 134 ASP A C 1
ATOM 2199 O O . ASP A 1 134 ? -16.98532 5.42516 -7.64796 1.000 10.36362 134 ASP A O 1
ATOM 2208 N N . TYR A 1 135 ? -17.76204 5.50428 -5.56888 1.000 8.86413 135 TYR A N 1
ATOM 2209 C CA . TYR A 1 135 ? -16.63595 4.72934 -5.04191 1.000 8.25754 135 TYR A CA 1
ATOM 2210 C C . TYR A 1 135 ? -16.68993 3.29893 -5.58703 1.000 8.90925 135 TYR A C 1
ATOM 2211 O O . TYR A 1 135 ? -17.77469 2.74802 -5.84057 1.000 9.47024 135 TYR A O 1
ATOM 2229 N N . ASP A 1 136 ? -15.53109 2.65367 -5.64987 1.000 9.18202 136 ASP A N 1
ATOM 2230 C CA . ASP A 1 136 ? -15.45456 1.24866 -6.07163 1.000 9.57762 136 ASP A CA 1
ATOM 2231 C C . ASP A 1 136 ? -15.79905 0.32475 -4.90140 1.000 9.57921 136 ASP A C 1
ATOM 2232 O O . ASP A 1 136 ? -16.23678 0.76031 -3.83742 1.000 9.32619 136 ASP A O 1
ATOM 2241 N N . SER A 1 137 ? -15.59446 -0.97252 -5.10236 1.000 9.77037 137 SER A N 1
ATOM 2242 C CA . SER A 1 137 ? -16.04039 -1.97802 -4.14433 1.000 10.07841 137 SER A CA 1
ATOM 2243 C C . SER A 1 137 ? -15.24363 -1.99048 -2.86388 1.000 8.73326 137 SER A C 1
ATOM 2244 O O . SER A 1 137 ? -15.60661 -2.72354 -1.93124 1.000 8.97969 137 SER A O 1
ATOM 2252 N N . HIS A 1 138 ? -14.18384 -1.18380 -2.74760 1.000 8.03423 138 HIS A N 1
ATOM 2253 C CA . HIS A 1 138 ? -13.50660 -1.04854 -1.46257 1.000 8.57047 138 HIS A CA 1
ATOM 2254 C C . HIS A 1 138 ? -14.31553 -0.25741 -0.44985 1.000 7.51268 138 HIS A C 1
ATOM 2255 O O . HIS A 1 138 ? -13.99389 -0.29901 0.73845 1.000 8.82692 138 HIS A O 1
ATOM 2269 N N . LEU A 1 139 ? -15.33792 0.49129 -0.86442 1.000 7.38033 139 LEU A N 1
ATOM 2270 C CA . LEU A 1 139 ? -16.26108 1.13858 0.06739 1.000 7.20394 139 LEU A CA 1
ATOM 2271 C C . LEU A 1 139 ? -17.48103 0.24021 0.23721 1.000 7.03626 139 LEU A C 1
ATOM 2272 O O . LEU A 1 139 ? -18.18446 -0.07233 -0.73101 1.000 7.33438 139 LEU A O 1
ATOM 2288 N N . ILE A 1 140 ? -17.69215 -0.20822 1.46739 1.000 6.48632 140 ILE A N 1
ATOM 2289 C CA . ILE A 1 140 ? -18.80014 -1.06787 1.87986 1.000 6.83456 140 ILE A CA 1
ATOM 2290 C C . ILE A 1 140 ? -19.74057 -0.22662 2.72988 1.000 6.83928 140 ILE A C 1
ATOM 2291 O O . ILE A 1 140 ? -19.28119 0.55791 3.58390 1.000 7.42178 140 ILE A O 1
ATOM 2307 N N . PHE A 1 141 ? -21.05003 -0.36013 2.50095 1.000 6.18780 141 PHE A N 1
ATOM 2308 C CA . PHE A 1 141 ? -22.04301 0.27524 3.35266 1.000 6.45574 141 PHE A CA 1
ATOM 2309 C C . PHE A 1 141 ? -22.53046 -0.73420 4.38093 1.000 6.57466 141 PHE A C 1
ATOM 2310 O O . PHE A 1 141 ? -22.77388 -1.88749 4.03788 1.000 8.49580 141 PHE A O 1
ATOM 2327 N N . GLN A 1 142 ? -22.72635 -0.30065 5.62417 1.000 5.96593 142 GLN A N 1
ATOM 2328 C CA . GLN A 1 142 ? -23.31994 -1.12264 6.67362 1.000 5.28105 142 GLN A CA 1
ATOM 2329 C C . GLN A 1 142 ? -24.60593 -0.39112 7.07752 1.000 5.20090 142 GLN A C 1
ATOM 2330 O O . GLN A 1 142 ? -24.57217 0.76421 7.50928 1.000 6.28427 142 GLN A O 1
ATOM 2344 N N . THR A 1 143 ? -25.74485 -1.03977 6.89727 1.000 5.25366 143 THR A N 1
ATOM 2345 C CA . THR A 1 143 ? -27.02734 -0.33486 6.97334 1.000 5.90988 143 THR A CA 1
ATOM 2346 C C . THR A 1 143 ? -27.29949 0.26952 8.33486 1.000 5.70404 143 THR A C 1
ATOM 2347 O O . THR A 1 143 ? -27.75954 1.41603 8.43171 1.000 6.23525 143 THR A O 1
ATOM 2358 N N . LEU A 1 144 ? -27.03786 -0.50951 9.38828 1.000 5.96157 144 LEU A N 1
ATOM 2359 C CA . LEU A 1 144 ? -27.38421 -0.22713 10.76526 1.000 5.77594 144 LEU A CA 1
ATOM 2360 C C . LEU A 1 144 ? -26.27156 -0.79141 11.62896 1.000 5.76591 144 LEU A C 1
ATOM 2361 O O . LEU A 1 144 ? -25.60800 -1.76370 11.25350 1.000 6.22067 144 LEU A O 1
ATOM 2377 N N . ASN A 1 145 ? -26.10242 -0.23455 12.83612 1.000 6.01134 145 ASN A N 1
ATOM 2378 C CA . ASN A 1 145 ? -25.05327 -0.68560 13.75684 1.000 5.81070 145 ASN A CA 1
ATOM 2379 C C . ASN A 1 145 ? -25.57632 -1.78495 14.68463 1.000 6.09528 145 ASN A C 1
ATOM 2380 O O . ASN A 1 145 ? -25.36276 -2.97662 14.43665 1.000 6.48017 145 ASN A O 1
ATOM 2391 N N . GLU A 1 146 ? -26.26166 -1.40730 15.75568 1.000 6.59712 146 GLU A N 1
ATOM 2392 C CA . GLU A 1 146 ? -26.83119 -2.33007 16.73117 1.000 5.96208 146 GLU A CA 1
ATOM 2393 C C . GLU A 1 146 ? -28.30117 -1.97088 16.93304 1.000 6.04992 146 GLU A C 1
ATOM 2394 O O . GLU A 1 146 ? -28.71593 -1.45798 17.98894 1.000 6.93478 146 GLU A O 1
ATOM 2406 N N . PRO A 1 147 ? -29.11453 -2.13799 15.89847 1.000 6.02771 147 PRO A N 1
ATOM 2407 C CA . PRO A 1 147 ? -30.50246 -1.65892 15.98047 1.000 6.78076 147 PRO A CA 1
ATOM 2408 C C . PRO A 1 147 ? -31.25067 -2.44158 17.04402 1.000 6.03515 147 PRO A C 1
ATOM 2409 O O . PRO A 1 147 ? -31.20474 -3.66854 17.08886 1.000 6.92101 147 PRO A O 1
ATOM 2420 N N . ARG A 1 148 ? -31.97421 -1.73385 17.89959 1.000 6.19758 148 ARG A N 1
ATOM 2421 C CA . ARG A 1 148 ? -32.53286 -2.33862 19.09930 1.000 6.39401 148 ARG A CA 1
ATOM 2422 C C . ARG A 1 148 ? -33.46031 -1.35400 19.78298 1.000 6.85863 148 ARG A C 1
ATOM 2423 O O . ARG A 1 148 ? -33.55663 -0.18616 19.38400 1.000 7.52770 148 ARG A O 1
ATOM 2444 N N . ILE A 1 149 ? -34.13033 -1.84057 20.82630 1.000 6.26984 149 ILE A N 1
ATOM 2445 C CA . ILE A 1 149 ? -34.98048 -1.02278 21.69393 1.000 6.58179 149 ILE A CA 1
ATOM 2446 C C . ILE A 1 149 ? -34.22787 -0.76339 22.99327 1.000 7.92579 149 ILE A C 1
ATOM 2447 O O . ILE A 1 149 ? -34.09906 -1.65030 23.85015 1.000 8.02190 149 ILE A O 1
ATOM 2463 N N . VAL A 1 150 ? -33.66944 0.43497 23.12165 1.000 6.99354 150 VAL A N 1
ATOM 2464 C CA . VAL A 1 150 ? -32.88441 0.76235 24.29388 1.000 7.86291 150 VAL A CA 1
ATOM 2465 C C . VAL A 1 150 ? -33.79527 0.75746 25.52005 1.000 7.46236 150 VAL A C 1
ATOM 2466 O O . VAL A 1 150 ? -34.89310 1.34217 25.52298 1.000 8.24763 150 VAL A O 1
ATOM 2479 N N . GLY A 1 151 ? -33.34513 0.09249 26.58351 1.000 7.77626 151 GLY A N 1
ATOM 2480 C CA . GLY A 1 151 ? -34.12068 -0.03792 27.79207 1.000 9.87337 151 GLY A CA 1
ATOM 2481 C C . GLY A 1 151 ? -35.06271 -1.21153 27.81798 1.000 9.12052 151 GLY A C 1
ATOM 2482 O O . GLY A 1 151 ? -35.66961 -1.46232 28.87038 1.000 11.28139 151 GLY A O 1
ATOM 2486 N N . SER A 1 152 ? -35.19389 -1.95670 26.73283 1.000 9.22312 152 SER A N 1
ATOM 2487 C CA A SER A 1 152 ? -36.06747 -3.09861 26.83957 0.533 12.63301 152 SER A CA 1
ATOM 2488 C CA B SER A 1 152 ? -36.02076 -3.16384 26.69535 0.467 6.78166 152 SER A CA 1
ATOM 2489 C C . SER A 1 152 ? -35.35163 -4.25768 27.53022 1.000 9.03682 152 SER A C 1
ATOM 2490 O O . SER A 1 152 ? -34.11521 -4.35591 27.53964 1.000 9.46857 152 SER A O 1
ATOM 2505 N N . PRO A 1 153 ? -36.12156 -5.15447 28.14923 1.000 9.15649 153 PRO A N 1
ATOM 2506 C CA . PRO A 1 153 ? -35.47082 -6.28544 28.83723 1.000 10.25947 153 PRO A CA 1
ATOM 2507 C C . PRO A 1 153 ? -34.60927 -7.12409 27.92047 1.000 8.52163 153 PRO A C 1
ATOM 2508 O O . PRO A 1 153 ? -33.63326 -7.71537 28.37772 1.000 9.28091 153 PRO A O 1
ATOM 2519 N N . GLU A 1 154 ? -34.97164 -7.22000 26.65134 1.000 8.18278 154 GLU A N 1
ATOM 2520 C CA . GLU A 1 154 ? -34.29104 -8.05089 25.66791 1.000 7.71734 154 GLU A CA 1
ATOM 2521 C C . GLU A 1 154 ? -33.21623 -7.32986 24.87550 1.000 8.36504 154 GLU A C 1
ATOM 2522 O O . GLU A 1 154 ? -32.66461 -7.90661 23.91890 1.000 8.72334 154 GLU A O 1
ATOM 2534 N N . GLU A 1 155 ? -32.88520 -6.09307 25.24566 1.000 7.89116 155 GLU A N 1
ATOM 2535 C CA . GLU A 1 155 ? -31.93783 -5.28203 24.49427 1.000 7.99782 155 GLU A CA 1
ATOM 2536 C C . GLU A 1 155 ? -30.65286 -6.02303 24.17073 1.000 8.70635 155 GLU A C 1
ATOM 2537 O O . GLU A 1 155 ? -30.14587 -5.91901 23.04250 1.000 8.74024 155 GLU A O 1
ATOM 2549 N N . TRP A 1 156 ? -30.08127 -6.71589 25.14577 1.000 8.37692 156 TRP A N 1
ATOM 2550 C CA . TRP A 1 156 ? -28.82279 -7.43128 24.96107 1.000 8.74589 156 TRP A CA 1
ATOM 2551 C C . TRP A 1 156 ? -28.99729 -8.94170 24.90997 1.000 9.87844 156 TRP A C 1
ATOM 2552 O O . TRP A 1 156 ? -28.01176 -9.68208 25.06216 1.000 12.45460 156 TRP A O 1
ATOM 2573 N N . ASN A 1 157 ? -30.20258 -9.41277 24.66611 1.000 8.95311 157 ASN A N 1
ATOM 2574 C CA . ASN A 1 157 ? -30.53960 -10.82467 24.58885 1.000 10.53393 157 ASN A CA 1
ATOM 2575 C C . ASN A 1 157 ? -31.09592 -11.22709 23.22557 1.000 12.12589 157 ASN A C 1
ATOM 2576 O O . ASN A 1 157 ? -31.75774 -12.28604 23.10328 1.000 13.96300 157 ASN A O 1
ATOM 2587 N N . GLY A 1 158 ? -30.90677 -10.42880 22.20878 1.000 9.11417 158 GLY A N 1
ATOM 2588 C CA . GLY A 1 158 ? -31.38619 -10.75772 20.88388 1.000 9.48537 158 GLY A CA 1
ATOM 2589 C C . GLY A 1 158 ? -32.77507 -10.26240 20.57264 1.000 8.29255 158 GLY A C 1
ATOM 2590 O O . GLY A 1 158 ? -33.33446 -10.61515 19.53472 1.000 9.24940 158 GLY A O 1
ATOM 2594 N N . GLY A 1 159 ? -33.36108 -9.43018 21.42686 1.000 8.16815 159 GLY A N 1
ATOM 2595 C CA . GLY A 1 159 ? -34.59630 -8.74990 21.09050 1.000 9.42859 159 GLY A CA 1
ATOM 2596 C C . GLY A 1 159 ? -35.81754 -9.64873 21.21955 1.000 8.27375 159 GLY A C 1
ATOM 2597 O O . GLY A 1 159 ? -35.82382 -10.62929 21.96204 1.000 8.63609 159 GLY A O 1
ATOM 2601 N N . THR A 1 160 ? -36.86779 -9.27899 20.50126 1.000 8.84283 160 THR A N 1
ATOM 2602 C CA . THR A 1 160 ? -38.13902 -9.97499 20.49355 1.000 9.20162 160 THR A CA 1
ATOM 2603 C C . THR A 1 160 ? -38.49279 -10.34610 19.06410 1.000 9.42471 160 THR A C 1
ATOM 2604 O O . THR A 1 160 ? -37.91358 -9.81891 18.10622 1.000 9.55534 160 THR A O 1
ATOM 2615 N N . ALA A 1 161 ? -39.48697 -11.21027 18.91870 1.000 9.75670 161 ALA A N 1
ATOM 2616 C CA . ALA A 1 161 ? -39.93576 -11.54236 17.57417 1.000 10.31710 161 ALA A CA 1
ATOM 2617 C C . ALA A 1 161 ? -40.36216 -10.28951 16.81806 1.000 8.64417 161 ALA A C 1
ATOM 2618 O O . ALA A 1 161 ? -40.02599 -10.11668 15.63811 1.000 9.51850 161 ALA A O 1
ATOM 2625 N N . GLU A 1 162 ? -41.07524 -9.37569 17.47653 1.000 8.84059 162 GLU A N 1
ATOM 2626 C CA . GLU A 1 162 ? -41.48616 -8.12234 16.82697 1.000 8.50868 162 GLU A CA 1
ATOM 2627 C C . GLU A 1 162 ? -40.28769 -7.33385 16.33260 1.000 7.72013 162 GLU A C 1
ATOM 2628 O O . GLU A 1 162 ? -40.24023 -6.91683 15.18411 1.000 8.06505 162 GLU A O 1
ATOM 2640 N N . SER A 1 163 ? -39.31103 -7.07932 17.21261 1.000 7.55314 163 SER A N 1
ATOM 2641 C CA A SER A 1 163 ? -38.21310 -6.21070 16.80768 0.433 7.90545 163 SER A CA 1
ATOM 2642 C CA B SER A 1 163 ? -38.21888 -6.20640 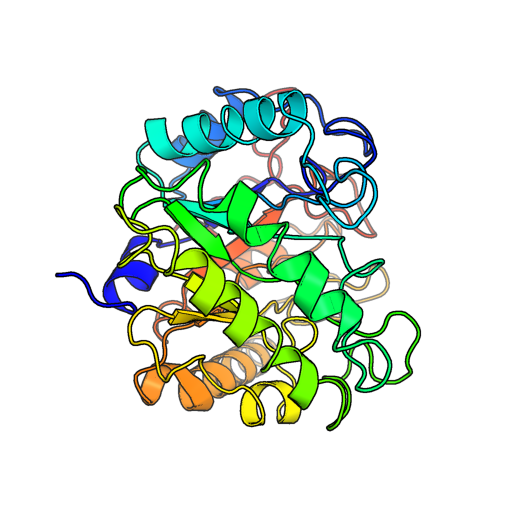16.80591 0.567 7.92342 163 SER A CA 1
ATOM 2643 C C . SER A 1 163 ? -37.32246 -6.86149 15.76969 1.000 7.33174 163 SER A C 1
ATOM 2644 O O . SER A 1 163 ? -36.81129 -6.18273 14.87397 1.000 8.30844 163 SER A O 1
ATOM 2659 N N . ARG A 1 164 ? -37.12299 -8.18300 15.86761 1.000 7.66744 164 ARG A N 1
ATOM 2660 C CA . ARG A 1 164 ? -36.35108 -8.88716 14.83186 1.000 7.78096 164 ARG A CA 1
ATOM 2661 C C . ARG A 1 164 ? -37.02573 -8.78063 13.46584 1.000 8.07606 164 ARG A C 1
ATOM 2662 O O . ARG A 1 164 ? -36.36648 -8.57984 12.43437 1.000 8.77045 164 ARG A O 1
ATOM 2683 N N . ASP A 1 165 ? -38.35992 -8.89879 13.44717 1.000 8.25574 165 ASP A N 1
ATOM 2684 C CA . ASP A 1 165 ? -39.12141 -8.72822 12.20956 1.000 8.75775 165 ASP A CA 1
ATOM 2685 C C . ASP A 1 165 ? -38.91105 -7.33648 11.63659 1.000 7.48984 165 ASP A C 1
ATOM 2686 O O . ASP A 1 165 ? -38.59438 -7.17921 10.44578 1.000 8.75000 165 ASP A O 1
ATOM 2695 N N . VAL A 1 166 ? -39.06675 -6.30946 12.45781 1.000 7.81162 166 VAL A N 1
ATOM 2696 C CA . VAL A 1 166 ? -38.93998 -4.93949 11.97113 1.000 8.13587 166 VAL A CA 1
ATOM 2697 C C . VAL A 1 166 ? -37.51445 -4.64512 11.50588 1.000 8.25098 166 VAL A C 1
ATOM 2698 O O . VAL A 1 166 ? -37.31592 -3.94610 10.50404 1.000 8.81565 166 VAL A O 1
ATOM 2711 N N . ILE A 1 167 ? -36.50065 -5.17639 12.17407 1.000 7.68412 167 ILE A N 1
ATOM 2712 C CA . ILE A 1 167 ? -35.14609 -4.96922 11.67601 1.000 7.92414 167 ILE A CA 1
ATOM 2713 C C . ILE A 1 167 ? -34.98284 -5.53335 10.27709 1.000 6.77454 167 ILE A C 1
ATOM 2714 O O . ILE A 1 167 ? -34.27309 -4.95397 9.44643 1.000 7.72371 167 ILE A O 1
ATOM 2730 N N . ASN A 1 168 ? -35.59604 -6.66726 9.97660 1.000 7.79710 168 ASN A N 1
ATOM 2731 C CA . ASN A 1 168 ? -35.49376 -7.17576 8.61608 1.000 8.20579 168 ASN A CA 1
ATOM 2732 C C . ASN A 1 168 ? -36.07219 -6.17579 7.62125 1.000 8.31560 168 ASN A C 1
ATOM 2733 O O . ASN A 1 168 ? -35.52834 -5.98717 6.52681 1.000 8.54606 168 ASN A O 1
ATOM 2744 N N . LYS A 1 169 ? -37.18855 -5.52585 7.98325 1.000 8.53946 169 LYS A N 1
ATOM 2745 C CA A LYS A 1 169 ? -37.77881 -4.51099 7.11896 0.455 8.88431 169 LYS A CA 1
ATOM 2746 C CA B LYS A 1 169 ? -37.78121 -4.51196 7.12162 0.545 8.81729 169 LYS A CA 1
ATOM 2747 C C . LYS A 1 169 ? -36.86533 -3.30493 6.97770 1.000 8.68924 169 LYS A C 1
ATOM 2748 O O . LYS A 1 169 ? -36.71526 -2.76426 5.87685 1.000 9.30355 169 LYS A O 1
ATOM 2785 N N . PHE A 1 170 ? -36.24748 -2.87414 8.06611 1.000 8.64088 170 PHE A N 1
ATOM 2786 C CA . PHE A 1 170 ? -35.32808 -1.75147 7.98241 1.000 7.98813 170 PHE A CA 1
ATOM 2787 C C . PHE A 1 170 ? -34.11926 -2.07116 7.09815 1.000 7.60961 170 PHE A C 1
ATOM 2788 O O . PHE A 1 170 ? -33.69502 -1.22476 6.29901 1.000 7.79806 170 PHE A O 1
ATOM 2805 N N . ASN A 1 171 ? -33.53533 -3.26729 7.24576 1.000 7.28964 171 ASN A N 1
ATOM 2806 C CA . ASN A 1 171 ? -32.40438 -3.63245 6.40502 1.000 7.08270 171 ASN A CA 1
ATOM 2807 C C . ASN A 1 171 ? -32.81834 -3.67575 4.94058 1.000 7.29208 171 ASN A C 1
ATOM 2808 O O . ASN A 1 171 ? -32.05178 -3.26074 4.06018 1.000 7.78311 171 ASN A O 1
ATOM 2819 N N . LEU A 1 172 ? -34.00296 -4.21818 4.65941 1.000 8.26613 172 LEU A N 1
ATOM 2820 C CA . LEU A 1 172 ? -34.50316 -4.26472 3.28825 1.000 9.77487 172 LEU A CA 1
ATOM 2821 C C . LEU A 1 172 ? -34.68210 -2.86748 2.71629 1.000 8.27771 172 LEU A C 1
ATOM 2822 O O . LEU A 1 172 ? -34.27037 -2.60354 1.58455 1.000 9.07130 172 LEU A O 1
ATOM 2838 N N . THR A 1 173 ? -35.28863 -1.96830 3.49599 1.000 8.91602 173 THR A N 1
ATOM 2839 C CA . THR A 1 173 ? -35.47281 -0.59195 3.07129 1.000 9.53094 173 THR A CA 1
ATOM 2840 C C . THR A 1 173 ? -34.12654 0.02952 2.73502 1.000 8.34806 173 THR A C 1
ATOM 2841 O O . THR A 1 173 ? -33.96803 0.69902 1.70384 1.000 8.80906 173 THR A O 1
ATOM 2852 N N . ALA A 1 174 ? -33.14994 -0.13166 3.62451 1.000 7.89022 174 ALA A N 1
ATOM 2853 C CA . ALA A 1 174 ? -31.82679 0.46132 3.37841 1.000 7.53977 174 ALA A CA 1
ATOM 2854 C C . ALA A 1 174 ? -31.15679 -0.11521 2.13266 1.000 7.92209 174 ALA A C 1
ATOM 2855 O O . ALA A 1 174 ? -30.61729 0.62754 1.31543 1.000 7.79529 174 ALA A O 1
ATOM 2862 N N . VAL A 1 175 ? -31.17920 -1.43478 1.95954 1.000 7.34609 175 VAL A N 1
ATOM 2863 C CA . VAL A 1 175 ? -30.57999 -2.04503 0.77099 1.000 8.79863 175 VAL A CA 1
ATOM 2864 C C . VAL A 1 175 ? -31.26266 -1.54181 -0.49212 1.000 7.97707 175 VAL A C 1
ATOM 2865 O O . VAL A 1 175 ? -30.60251 -1.17284 -1.47259 1.000 8.90447 175 VAL A O 1
ATOM 2878 N N . ASN A 1 176 ? -32.60475 -1.53386 -0.51168 1.000 8.92546 176 ASN A N 1
ATOM 2879 C CA . ASN A 1 176 ? -33.29904 -1.07995 -1.71233 1.000 9.75768 176 ASN A CA 1
ATOM 2880 C C . ASN A 1 176 ? -32.97825 0.38654 -2.01503 1.000 9.12444 176 ASN A C 1
ATOM 2881 O O . ASN A 1 176 ? -32.80510 0.77978 -3.17400 1.000 9.49693 176 ASN A O 1
ATOM 2892 N N . THR A 1 177 ? -32.93517 1.21930 -0.98009 1.000 8.53273 177 THR A N 1
ATOM 2893 C CA . THR A 1 177 ? -32.62511 2.63915 -1.16608 1.000 9.29321 177 THR A CA 1
ATOM 2894 C C . THR A 1 177 ? -31.21922 2.82108 -1.72147 1.000 8.79830 177 THR A C 1
ATOM 2895 O O . THR A 1 177 ? -31.00298 3.59119 -2.66004 1.000 9.69577 177 THR A O 1
ATOM 2906 N N . ILE A 1 178 ? -30.24279 2.11211 -1.15733 1.000 8.21195 178 ILE A N 1
ATOM 2907 C CA . ILE A 1 178 ? -28.87982 2.16314 -1.67703 1.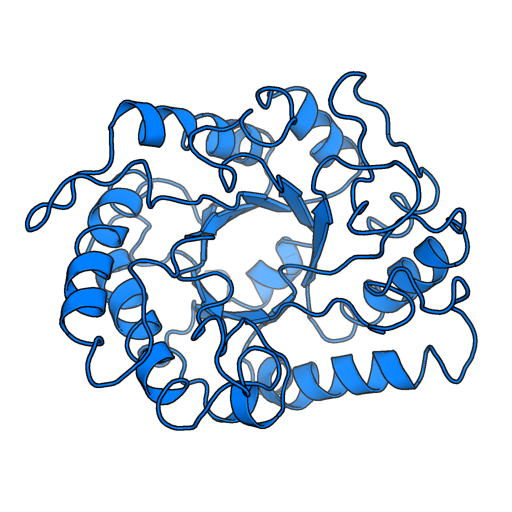000 8.77581 178 ILE A CA 1
ATOM 2908 C C . ILE A 1 178 ? -28.87623 1.78440 -3.14427 1.000 8.55693 178 ILE A C 1
ATOM 2909 O O . ILE A 1 178 ? -28.29896 2.48363 -4.00144 1.000 9.48600 178 ILE A O 1
ATOM 2925 N N . ARG A 1 179 ? -29.42376 0.62076 -3.46391 1.000 9.53251 179 ARG A N 1
ATOM 2926 C CA . ARG A 1 179 ? -29.32609 0.12311 -4.83711 1.000 10.31447 179 ARG A CA 1
ATOM 2927 C C . ARG A 1 179 ? -30.03922 1.04078 -5.82739 1.000 11.34164 179 ARG A C 1
ATOM 2928 O O . ARG A 1 179 ? -29.58148 1.18377 -6.96884 1.000 12.53370 179 ARG A O 1
ATOM 2949 N N . SER A 1 180 ? -31.11397 1.70173 -5.39180 1.000 10.60673 180 SER A N 1
ATOM 2950 C CA A SER A 1 180 ? -31.90975 2.56349 -6.25499 0.574 11.24609 180 SER A CA 1
ATOM 2951 C CA B SER A 1 180 ? -31.89212 2.53533 -6.29359 0.426 12.11142 180 SER A CA 1
ATOM 2952 C C . SER A 1 180 ? -31.12862 3.76488 -6.74586 1.000 12.47933 180 SER A C 1
ATOM 2953 O O . SER A 1 180 ? -31.51233 4.37611 -7.75338 1.000 14.97967 180 SER A O 1
ATOM 2968 N N . THR A 1 181 ? -30.07074 4.14173 -6.05416 1.000 11.84174 181 THR A N 1
ATOM 2969 C CA . THR A 1 181 ? -29.28317 5.30680 -6.46003 1.000 12.45389 181 THR A CA 1
ATOM 2970 C C . THR A 1 181 ? -28.31810 5.02576 -7.61160 1.000 13.23257 181 THR A C 1
ATOM 2971 O O . THR A 1 181 ? -27.76260 5.99063 -8.19033 1.000 16.99763 181 THR A O 1
ATOM 2982 N N . GLY A 1 182 ? -28.11595 3.76067 -7.98680 1.000 13.35124 182 GLY A N 1
ATOM 2983 C CA . GLY A 1 182 ? -27.35071 3.46851 -9.20952 1.000 14.04212 182 GLY A CA 1
ATOM 2984 C C . GLY A 1 182 ? -25.84084 3.70055 -9.08412 1.000 13.46501 182 GLY A C 1
ATOM 2985 O O . GLY A 1 182 ? -25.24727 3.70416 -7.99093 1.000 12.28735 182 GLY A O 1
ATOM 2989 N N . SER A 1 183 ? -25.21200 3.90035 -10.25179 1.000 13.45557 183 SER A N 1
ATOM 2990 C CA . SER A 1 183 ? -23.76100 3.90608 -10.37331 1.000 14.37037 183 SER A CA 1
ATOM 2991 C C . SER A 1 183 ? -23.21657 2.64972 -9.67645 1.000 12.05109 183 SER A C 1
ATOM 2992 O O . SER A 1 183 ? -23.82330 1.57466 -9.76915 1.000 12.78150 183 SER A O 1
ATOM 3000 N N . ASN A 1 184 ? -22.12467 2.77258 -8.92144 1.000 10.93566 184 ASN A N 1
ATOM 3001 C CA . ASN A 1 184 ? -21.53579 1.60143 -8.29013 1.000 10.99768 184 ASN A CA 1
ATOM 3002 C C . ASN A 1 184 ? -22.35986 1.09461 -7.12508 1.000 10.38090 184 ASN A C 1
ATOM 3003 O O . ASN A 1 184 ? -22.07606 0.00316 -6.61544 1.000 10.84636 184 ASN A O 1
ATOM 3014 N N . ASN A 1 185 ? -23.38835 1.82953 -6.69056 1.000 9.86272 185 ASN A N 1
ATOM 3015 C CA . ASN A 1 185 ? -24.27338 1.31224 -5.65539 1.000 9.15096 185 ASN A CA 1
ATOM 3016 C C . ASN A 1 185 ? -25.10191 0.14035 -6.13585 1.000 9.74577 185 ASN A C 1
ATOM 3017 O O . ASN A 1 185 ? -25.62861 -0.59360 -5.29948 1.000 11.53441 185 ASN A O 1
ATOM 3028 N N . SER A 1 186 ? -25.22457 -0.07587 -7.44650 1.000 10.50587 186 SER A N 1
ATOM 3029 C CA A SER A 1 186 ? -25.94067 -1.24644 -7.95361 0.602 11.96932 186 SER A CA 1
ATOM 3030 C CA B SER A 1 186 ? -25.94270 -1.24415 -7.95251 0.398 12.17343 186 SER A CA 1
ATOM 3031 C C . SER A 1 186 ? -25.23919 -2.53952 -7.57407 1.000 11.71095 186 SER A C 1
ATOM 3032 O O . SER A 1 186 ? -25.89508 -3.58300 -7.43759 1.000 13.68703 186 SER A O 1
ATOM 3047 N N . SER A 1 187 ? -23.91980 -2.48486 -7.37294 1.000 11.49261 187 SER A N 1
ATOM 3048 C CA . SER A 1 187 ? -23.13322 -3.67985 -7.09645 1.000 13.84879 187 SER A CA 1
ATOM 3049 C C . SER A 1 187 ? -22.28147 -3.57220 -5.83890 1.000 11.41571 187 SER A C 1
ATOM 3050 O O . SER A 1 187 ? -21.42773 -4.44082 -5.60964 1.000 14.29312 187 SER A O 1
ATOM 3058 N N . ARG A 1 188 ? -22.45493 -2.51789 -5.04833 1.000 9.08673 188 ARG A N 1
ATOM 3059 C CA . ARG A 1 188 ? -21.68316 -2.35895 -3.81310 1.000 8.56491 188 ARG A CA 1
ATOM 3060 C C . ARG A 1 188 ? -22.03760 -3.47769 -2.83209 1.000 7.83650 188 ARG A C 1
ATOM 3061 O O . ARG A 1 188 ? -23.18902 -3.90124 -2.73212 1.000 8.71188 188 ARG A O 1
ATOM 3082 N N . PHE A 1 189 ? -21.05866 -3.93534 -2.08433 1.000 7.77948 189 PHE A N 1
ATOM 3083 C CA . PHE A 1 189 ? -21.28594 -4.86870 -0.97881 1.000 7.05116 189 PHE A CA 1
ATOM 3084 C C . PHE A 1 189 ? -21.83727 -4.12584 0.22892 1.000 7.02799 189 PHE A C 1
ATOM 3085 O O . PHE A 1 189 ? -21.43382 -2.99864 0.52912 1.000 7.90445 189 PHE A O 1
ATOM 3102 N N . ILE A 1 190 ? -22.79363 -4.77119 0.89273 1.000 6.83947 190 ILE A N 1
ATOM 3103 C CA . ILE A 1 190 ? -23.57821 -4.16829 1.96743 1.000 6.88282 190 ILE A CA 1
ATOM 3104 C C . ILE A 1 190 ? -23.60255 -5.11316 3.14707 1.000 6.74359 190 ILE A C 1
ATOM 3105 O O . ILE A 1 190 ? -23.96121 -6.28226 2.99064 1.000 8.54804 190 ILE A O 1
ATOM 3121 N N . MET A 1 191 ? -23.25163 -4.60613 4.32342 1.000 6.24213 191 MET A N 1
ATOM 3122 C CA . MET A 1 191 ? -23.37029 -5.34535 5.57542 1.000 6.76918 191 MET A CA 1
ATOM 3123 C C . MET A 1 191 ? -24.69185 -5.01503 6.25655 1.000 6.54101 191 MET A C 1
ATOM 3124 O O . MET A 1 191 ? -25.08831 -3.84556 6.33264 1.000 6.82633 191 MET A O 1
ATOM 3138 N N . VAL A 1 192 ? -25.37123 -6.04404 6.77786 1.000 6.00599 192 VAL A N 1
ATOM 3139 C CA . VAL A 1 192 ? -26.62877 -5.88135 7.52910 1.000 6.25669 192 VAL A CA 1
ATOM 3140 C C . VAL A 1 192 ? -26.53972 -6.65548 8.83685 1.000 6.12926 192 VAL A C 1
ATOM 3141 O O . VAL A 1 192 ? -26.08194 -7.81749 8.83108 1.000 6.35674 192 VAL A O 1
ATOM 3154 N N . PRO A 1 193 ? -26.93111 -6.05110 9.96698 1.000 5.44730 193 PRO A N 1
ATOM 3155 C CA . PRO A 1 193 ? -26.86696 -6.75901 11.25073 1.000 5.67475 193 PRO A CA 1
ATOM 3156 C C . PRO A 1 193 ? -28.16766 -7.46427 11.60644 1.000 5.74527 193 PRO A C 1
ATOM 3157 O O . PRO A 1 193 ? -29.25132 -7.12080 11.12128 1.000 6.61118 193 PRO A O 1
ATOM 3168 N N . THR A 1 194 ? -28.03344 -8.43843 12.51969 1.000 6.03150 194 THR A N 1
ATOM 3169 C CA . THR A 1 194 ? -29.10673 -8.94425 13.35960 1.000 6.08528 194 THR A CA 1
ATOM 3170 C C . THR A 1 194 ? -29.53783 -7.83246 14.33540 1.000 6.01349 194 THR A C 1
ATOM 3171 O O . THR A 1 194 ? -28.90103 -6.77621 14.45532 1.000 6.17979 194 THR A O 1
ATOM 3182 N N . TYR A 1 195 ? -30.58014 -8.12143 15.11549 1.000 6.18991 195 TYR A N 1
ATOM 3183 C CA . TYR A 1 195 ? -30.97400 -7.27681 16.24806 1.000 6.80161 195 TYR A CA 1
ATOM 3184 C C . TYR A 1 195 ? -29.74621 -7.07011 17.12684 1.000 6.13254 195 TYR A C 1
ATOM 3185 O O . TYR A 1 195 ? -29.11978 -8.02805 17.56766 1.000 6.72547 195 TYR A O 1
ATOM 3203 N N . ALA A 1 196 ? -29.40496 -5.79847 17.37083 1.000 6.86235 196 ALA A N 1
ATOM 3204 C CA . ALA A 1 196 ? -28.26316 -5.37415 18.18552 1.000 6.65719 196 ALA A CA 1
ATOM 3205 C C . ALA A 1 196 ? -26.91745 -5.89688 17.67871 1.000 5.93245 196 ALA A C 1
ATOM 3206 O O . ALA A 1 196 ? -25.95199 -5.88638 18.43524 1.000 6.34545 196 ALA A O 1
ATOM 3213 N N . ALA A 1 197 ? -26.844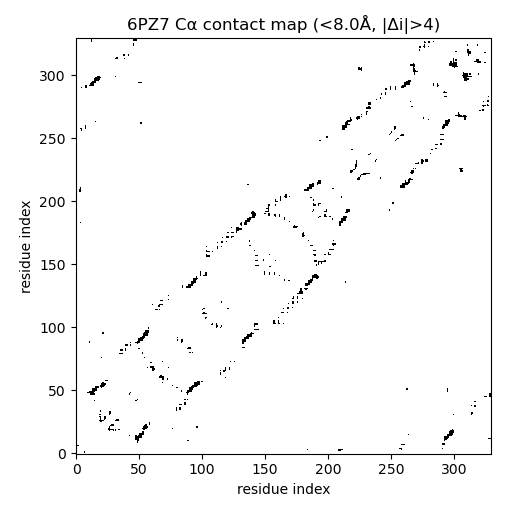21 -6.38205 16.45011 1.000 5.74463 197 ALA A N 1
ATOM 3214 C CA . ALA A 1 197 ? -25.68460 -7.11751 15.95005 1.000 5.61431 197 ALA A CA 1
ATOM 3215 C C . ALA A 1 197 ? -25.36373 -8.31431 16.83301 1.000 5.61799 197 ALA A C 1
ATOM 3216 O O . ALA A 1 197 ? -24.23252 -8.77416 16.92076 1.000 6.87082 197 ALA A O 1
ATOM 3223 N N . SER A 1 198 ? -26.38317 -8.85264 17.50551 1.000 6.21828 198 SER A N 1
ATOM 3224 C CA . SER A 1 198 ? -26.23056 -9.94884 18.44353 1.000 6.83589 198 SER A CA 1
ATOM 3225 C C . SER A 1 198 ? -25.97096 -11.27872 17.74895 1.000 5.96308 198 SER A C 1
ATOM 3226 O O . SER A 1 198 ? -26.53515 -11.59830 16.71081 1.000 6.81470 198 SER A O 1
ATOM 3234 N N . THR A 1 199 ? -25.21017 -12.11972 18.43535 1.000 6.54202 199 THR A N 1
ATOM 3235 C CA . THR A 1 199 ? -24.99690 -13.52536 18.08178 1.000 7.24090 199 THR A CA 1
ATOM 3236 C C . THR A 1 199 ? -25.97735 -14.44838 18.80552 1.000 7.86948 199 THR A C 1
ATOM 3237 O O . THR A 1 199 ? -25.86790 -15.66843 18.67655 1.000 9.65004 199 THR A O 1
ATOM 3248 N N . ALA A 1 200 ? -26.95491 -13.91484 19.52828 1.000 8.30733 200 ALA A N 1
ATOM 3249 C CA . ALA A 1 200 ? -27.96692 -14.75737 20.15832 1.000 8.03145 200 ALA A CA 1
ATOM 3250 C C . ALA A 1 200 ? -28.59200 -15.64942 19.10051 1.000 9.06880 200 ALA A C 1
ATOM 3251 O O . ALA A 1 200 ? -28.87181 -15.21996 17.97958 1.000 8.94527 200 ALA A O 1
ATOM 3258 N N . THR A 1 201 ? -28.89645 -16.87946 19.49857 1.000 9.61469 201 THR A N 1
ATOM 3259 C CA . THR A 1 201 ? -29.45892 -17.87001 18.57553 1.000 9.99625 201 THR A CA 1
ATOM 3260 C C . THR A 1 201 ? -30.68450 -17.34187 17.82134 1.000 9.22583 201 THR A C 1
ATOM 3261 O O . THR A 1 201 ? -30.75574 -17.46138 16.59982 1.000 9.33339 201 THR A O 1
ATOM 3272 N N . ALA A 1 202 ? -31.63417 -16.73801 18.52222 1.000 9.46543 202 ALA A N 1
ATOM 3273 C CA . ALA A 1 202 ? -32.85279 -16.28533 17.86792 1.000 9.44849 202 ALA A CA 1
ATOM 3274 C C . ALA A 1 202 ? -32.57997 -15.10150 16.95125 1.000 9.01781 202 ALA A C 1
ATOM 3275 O O . ALA A 1 202 ? -33.25441 -14.93190 15.92077 1.000 9.30408 202 ALA A O 1
ATOM 3282 N N . ALA A 1 203 ? -31.64113 -14.22473 17.32593 1.000 8.23755 203 ALA A N 1
ATOM 3283 C CA . ALA A 1 203 ? -31.27730 -13.10039 16.46705 1.000 7.35238 203 ALA A CA 1
ATOM 3284 C C . ALA A 1 203 ? -30.71096 -13.59145 15.14593 1.000 7.34993 203 ALA A C 1
ATOM 3285 O O . ALA A 1 203 ? -31.05846 -13.08471 14.07461 1.000 8.13286 203 ALA A O 1
ATOM 3292 N N . MET A 1 204 ? -29.81897 -14.57341 15.20286 1.000 7.40296 204 MET A N 1
ATOM 3293 C CA . MET A 1 204 ? -29.25046 -15.10804 13.97606 1.000 8.35565 204 MET A CA 1
ATOM 3294 C C . MET A 1 204 ? -30.28785 -15.89244 13.18819 1.000 7.81442 204 MET A C 1
ATOM 3295 O O . MET A 1 204 ? -30.31971 -15.80534 11.96015 1.000 9.32475 204 MET A O 1
ATOM 3309 N N . ASN A 1 205 ? -31.17417 -16.62134 13.86315 1.000 8.16557 205 ASN A N 1
ATOM 3310 C CA . ASN A 1 205 ? -32.15559 -17.43850 13.14511 1.000 9.85729 205 ASN A CA 1
ATOM 3311 C C . ASN A 1 205 ? -33.20316 -16.60405 12.42005 1.000 9.20061 205 ASN A C 1
ATOM 3312 O O . ASN A 1 205 ? -33.69269 -17.00829 11.35004 1.000 11.44148 205 ASN A O 1
ATOM 3323 N N . ASP A 1 206 ? -33.55381 -15.44409 12.94588 1.000 8.02464 206 ASP A N 1
ATOM 3324 C CA . ASP A 1 206 ? -34.62697 -14.65613 12.38661 1.000 9.08751 206 ASP A CA 1
ATOM 3325 C C . ASP A 1 206 ? -34.17944 -13.66161 11.32396 1.000 7.87240 206 ASP A C 1
ATOM 3326 O O . ASP A 1 206 ? -35.03841 -13.08329 10.63763 1.000 9.45049 206 ASP A O 1
ATOM 3335 N N . LEU A 1 207 ? -32.87620 -13.48695 11.12968 1.000 8.37108 207 LEU A N 1
ATOM 3336 C CA A LEU A 1 207 ? -32.37212 -12.59486 10.09762 0.461 7.78092 207 LEU A CA 1
ATOM 3337 C CA B LEU A 1 207 ? -32.36695 -12.60194 10.09713 0.539 7.73052 207 LEU A CA 1
ATOM 3338 C C . LEU A 1 207 ? -32.80777 -13.08329 8.72560 1.000 8.85045 207 LEU A C 1
ATOM 3339 O O . LEU A 1 207 ? -32.64927 -14.25734 8.38625 1.000 10.63320 207 LEU A O 1
ATOM 3370 N N . VAL A 1 208 ? -33.30595 -12.15346 7.92166 1.000 8.44660 208 VAL A N 1
ATOM 3371 C CA . VAL A 1 208 ? -33.61173 -12.37348 6.50865 1.000 9.25354 208 VAL A CA 1
ATOM 3372 C C . VAL A 1 208 ? -32.69589 -11.47943 5.69217 1.000 8.13042 208 VAL A C 1
ATOM 3373 O O . VAL A 1 208 ? -32.66065 -10.26445 5.90101 1.000 8.96879 208 VAL A O 1
ATOM 3386 N N . ILE A 1 209 ? -31.95138 -12.06127 4.76485 1.000 9.42886 209 ILE A N 1
ATOM 3387 C CA . ILE A 1 209 ? -31.10943 -11.26105 3.87230 1.000 10.34574 209 ILE A CA 1
ATOM 3388 C C . ILE A 1 209 ? -31.98654 -10.49889 2.87979 1.000 9.77753 209 ILE A C 1
ATOM 3389 O O . ILE A 1 209 ? -32.72708 -11.13935 2.11481 1.000 11.20061 209 ILE A O 1
ATOM 3405 N N . PRO A 1 210 ? -31.94324 -9.16861 2.83151 1.000 9.45062 210 PRO A N 1
ATOM 3406 C CA . PRO A 1 210 ? -32.79517 -8.41289 1.89759 1.000 11.08962 210 PRO A CA 1
ATOM 3407 C C . PRO A 1 210 ? -32.69968 -8.92221 0.47327 1.000 11.23542 210 PRO A C 1
ATOM 3408 O O . PRO A 1 210 ? -31.59610 -9.00403 -0.10518 1.000 11.22627 210 PRO A O 1
ATOM 3419 N N . ASN A 1 211 ? -33.84912 -9.29567 -0.10488 1.000 11.49981 211 ASN A N 1
ATOM 3420 C CA . ASN A 1 211 ? -33.94560 -9.74198 -1.49610 1.000 11.89919 211 ASN A CA 1
ATOM 3421 C C . ASN A 1 211 ? -33.08458 -10.95938 -1.80550 1.000 12.22125 211 ASN A C 1
ATOM 3422 O O . ASN A 1 211 ? -32.82941 -11.26423 -2.97096 1.000 12.69420 211 ASN A O 1
ATOM 3433 N N . ASN A 1 212 ? -32.59437 -11.66866 -0.77922 1.000 11.97928 212 ASN A N 1
ATOM 3434 C CA . ASN A 1 212 ? -31.59716 -12.72619 -0.99618 1.000 12.41018 212 ASN A CA 1
ATOM 3435 C C . ASN A 1 212 ? -30.45990 -12.20250 -1.88463 1.000 12.16400 212 ASN A C 1
ATOM 3436 O O . ASN A 1 212 ? -29.93145 -12.91398 -2.72534 1.000 13.48720 212 ASN A O 1
ATOM 3447 N N . ASP A 1 213 ? -30.05009 -10.95753 -1.62659 1.000 12.43910 213 ASP A N 1
ATOM 3448 C CA . ASP A 1 213 ? -29.01322 -10.27858 -2.41155 1.000 11.49465 213 ASP A CA 1
ATOM 3449 C C . ASP A 1 213 ? -27.66528 -10.94291 -2.16968 1.000 11.51081 213 ASP A C 1
ATOM 3450 O O . ASP A 1 213 ? -27.19352 -11.04834 -1.03571 1.000 11.90286 213 ASP A O 1
ATOM 3459 N N . LYS A 1 214 ? -27.01668 -11.36632 -3.26961 1.000 12.28830 214 LYS A N 1
ATOM 3460 C CA . LYS A 1 214 ? -25.75817 -12.09753 -3.17410 1.000 13.11717 214 LYS A CA 1
ATOM 3461 C C . LYS A 1 214 ? -24.58711 -11.23560 -2.71689 1.000 10.78127 214 LYS A C 1
ATOM 3462 O O . LYS A 1 214 ? -23.51992 -11.77851 -2.41766 1.000 13.31010 214 LYS A O 1
ATOM 3481 N N . ARG A 1 215 ? -24.77222 -9.92491 -2.67465 1.000 9.10840 215 ARG A N 1
ATOM 3482 C CA . ARG A 1 215 ? -23.72824 -9.00212 -2.26366 1.000 8.47416 215 ARG A CA 1
ATOM 3483 C C . ARG A 1 215 ? -23.95332 -8.44757 -0.86703 1.000 8.97888 215 ARG A C 1
ATOM 3484 O O . ARG A 1 215 ? -23.36585 -7.41705 -0.50391 1.000 9.98352 215 ARG A O 1
ATOM 3505 N N . VAL A 1 216 ? -24.78982 -9.10466 -0.07218 1.000 8.06127 216 VAL A N 1
ATOM 3506 C CA . VAL A 1 216 ? -25.01244 -8.75281 1.32423 1.000 7.44509 216 VAL A CA 1
ATOM 3507 C C . VAL A 1 216 ? -24.23068 -9.67064 2.24610 1.000 8.14349 216 VAL A C 1
ATOM 3508 O O . VAL A 1 216 ? -24.21410 -10.89993 2.05134 1.000 10.06337 216 VAL A O 1
ATOM 3521 N N . ILE A 1 217 ? -23.55465 -9.06884 3.21706 1.000 7.52763 217 ILE A N 1
ATOM 3522 C CA . ILE A 1 217 ? -22.74404 -9.72695 4.23359 1.000 7.09544 217 ILE A CA 1
ATOM 3523 C C . ILE A 1 217 ? -23.42521 -9.51668 5.58113 1.000 7.01274 217 ILE A C 1
ATOM 3524 O O . ILE A 1 217 ? -23.93463 -8.41992 5.83972 1.000 7.55876 217 ILE A O 1
ATOM 3540 N N . VAL A 1 218 ? -23.38775 -10.50806 6.45581 1.000 6.79921 218 VAL A N 1
ATOM 3541 C CA . VAL A 1 218 ? -23.95535 -10.35300 7.80093 1.000 7.28122 218 VAL A CA 1
ATOM 3542 C C . VAL A 1 218 ? -22.95552 -9.64807 8.70455 1.000 6.35981 218 VAL A C 1
ATOM 3543 O O . VAL A 1 218 ? -21.76933 -10.02557 8.73579 1.000 7.40020 218 VAL A O 1
ATOM 3556 N N . SER A 1 219 ? -23.44118 -8.68594 9.48480 1.000 6.68268 219 SER A N 1
ATOM 3557 C CA . SER A 1 219 ? -22.66886 -8.01057 10.51438 1.000 6.72194 219 SER A CA 1
ATOM 3558 C C . SER A 1 219 ? -23.04568 -8.48763 11.90778 1.000 6.62864 219 SER A C 1
ATOM 3559 O O . SER A 1 219 ? -24.22043 -8.40979 12.30257 1.000 7.10388 219 SER A O 1
ATOM 3567 N N . LEU A 1 220 ? -22.04789 -8.94967 12.66108 1.000 6.04853 220 LEU A N 1
ATOM 3568 C CA . LEU A 1 220 ? -22.21512 -9.37673 14.04895 1.000 6.35362 220 LEU A CA 1
ATOM 3569 C C . LEU A 1 220 ? -21.16174 -8.70080 14.90452 1.000 5.57642 220 LEU A C 1
ATOM 3570 O O . LEU A 1 220 ? -20.05458 -8.41249 14.42749 1.000 5.75366 220 LEU A O 1
ATOM 3586 N N . HIS A 1 221 ? -21.48426 -8.42035 16.16308 1.000 6.02823 221 HIS A N 1
ATOM 3587 C CA . HIS A 1 221 ? -20.53770 -7.85385 17.12335 1.000 5.15166 221 HIS A CA 1
ATOM 3588 C C . HIS A 1 221 ? -20.41328 -8.85344 18.26155 1.000 5.87477 221 HIS A C 1
ATOM 3589 O O . HIS A 1 221 ? -21.42669 -9.40143 18.72336 1.000 6.85658 221 HIS A O 1
ATOM 3603 N N . MET A 1 222 ? -19.18503 -9.16293 18.69965 1.000 6.40678 222 MET A N 1
ATOM 3604 C CA . MET A 1 222 ? -19.00036 -10.21499 19.69608 1.000 6.64248 222 MET A CA 1
ATOM 3605 C C . MET A 1 222 ? -17.72693 -9.96916 20.51160 1.000 6.60020 222 MET A C 1
ATOM 3606 O O . MET A 1 222 ? -16.61402 -10.37937 20.13411 1.000 7.32048 222 MET A O 1
ATOM 3620 N N . TYR A 1 223 ? -17.91141 -9.34763 21.66115 1.000 6.67134 223 TYR A N 1
ATOM 3621 C CA . TYR A 1 223 ? -16.82581 -9.03468 22.57757 1.000 7.39659 223 TYR A CA 1
ATOM 3622 C C . TYR A 1 223 ? -16.68570 -10.19025 23.56261 1.000 8.51682 223 TYR A C 1
ATOM 3623 O O . TYR A 1 223 ? -16.99837 -10.08703 24.74807 1.000 10.86726 223 TYR A O 1
ATOM 3641 N N . ALA A 1 224 ? -16.25287 -11.29696 23.06122 1.000 7.71350 224 ALA A N 1
ATOM 3642 C CA . ALA A 1 224 ? -16.20091 -12.54538 23.83165 1.000 9.01345 224 ALA A CA 1
ATOM 3643 C C . ALA A 1 224 ? -14.79690 -12.82811 24.36399 1.000 7.94889 224 ALA A C 1
ATOM 3644 O O . ALA A 1 224 ? -13.80032 -12.48437 23.71746 1.000 8.50236 224 ALA A O 1
ATOM 3651 N N . PRO A 1 225 ? -14.69439 -13.51512 25.50666 1.000 7.84536 225 PRO A N 1
ATOM 3652 C CA . PRO A 1 225 ? -15.77282 -13.77961 26.46960 1.000 9.04843 225 PRO A CA 1
ATOM 3653 C C . PRO A 1 225 ? -16.07090 -12.51988 27.25705 1.000 8.40362 225 PRO A C 1
ATOM 3654 O O . PRO A 1 225 ? -15.15742 -11.77748 27.65748 1.000 8.82308 225 PRO A O 1
ATOM 3665 N N . TYR A 1 226 ? -17.35712 -12.27322 27.49298 1.000 9.43984 226 TYR A N 1
ATOM 3666 C CA . TYR A 1 226 ? -17.83459 -11.03704 28.09858 1.000 9.75999 226 TYR A CA 1
ATOM 3667 C C . TYR A 1 226 ? -17.09563 -10.66476 29.37739 1.000 9.79883 226 TYR A C 1
ATOM 3668 O O . TYR A 1 226 ? -16.68310 -9.50552 29.57431 1.000 10.05190 226 TYR A O 1
ATOM 3686 N N . SER A 1 227 ? -16.94895 -11.61237 30.29090 1.000 12.10219 227 SER A N 1
ATOM 3687 C CA A SER A 1 227 ? -16.40461 -11.25739 31.59193 0.658 13.21662 227 SER A CA 1
ATOM 3688 C CA B SER A 1 227 ? -16.39573 -11.27797 31.60055 0.342 13.88896 227 SER A CA 1
ATOM 3689 C C . SER A 1 227 ? -14.97527 -10.73993 31.48696 1.000 12.28604 227 SER A C 1
ATOM 3690 O O . SER A 1 227 ? -14.60416 -9.77981 32.17320 1.000 14.68590 227 SER A O 1
ATOM 3705 N N . PHE A 1 228 ? -14.16142 -11.37283 30.66050 1.000 12.12201 228 PHE A N 1
ATOM 3706 C CA . PHE A 1 228 ? -12.79225 -10.91213 30.43475 1.000 10.35885 228 PHE A CA 1
ATOM 3707 C C . PHE A 1 228 ? -12.76690 -9.63032 29.59987 1.000 9.48954 228 PHE A C 1
ATOM 3708 O O . PHE A 1 228 ? -12.03981 -8.66874 29.89913 1.000 9.97343 228 PHE A O 1
ATOM 3725 N N . ALA A 1 229 ? -13.51353 -9.60648 28.50130 1.000 9.14389 229 ALA A N 1
ATOM 3726 C CA . ALA A 1 229 ? -13.30241 -8.61158 27.45888 1.000 8.46844 229 ALA A CA 1
ATOM 3727 C C . ALA A 1 229 ? -13.98632 -7.29616 27.78655 1.000 9.73888 229 ALA A C 1
ATOM 3728 O O . ALA A 1 229 ? -13.43310 -6.21750 27.49195 1.000 9.64063 229 ALA A O 1
ATOM 3735 N N . MET A 1 230 ? -15.21862 -7.33097 28.30506 1.000 11.08543 230 MET A N 1
ATOM 3736 C CA A MET A 1 230 ? -16.01624 -6.13159 28.53077 0.636 10.20751 230 MET A CA 1
ATOM 3737 C CA B MET A 1 230 ? -16.01010 -6.12507 28.52721 0.364 10.82676 230 MET A CA 1
ATOM 3738 C C . MET A 1 230 ? -16.16771 -5.72962 29.98322 1.000 11.86551 230 MET A C 1
ATOM 3739 O O . MET A 1 230 ? -16.23206 -4.54277 30.27743 1.000 12.66537 230 MET A O 1
ATOM 3766 N N . ASP A 1 231 ? -16.29528 -6.69268 30.88012 1.000 12.60768 231 ASP A N 1
ATOM 3767 C CA . ASP A 1 231 ? -16.71334 -6.40155 32.25123 1.000 14.57933 231 ASP A CA 1
ATOM 3768 C C . ASP A 1 231 ? -15.54303 -5.90933 33.08628 1.000 11.67617 231 ASP A C 1
ATOM 3769 O O . ASP A 1 231 ? -14.59834 -6.67417 33.31885 1.000 12.78137 231 ASP A O 1
ATOM 3778 N N . PRO A 1 232 ? -15.56096 -4.65694 33.55499 1.000 13.67365 232 PRO A N 1
ATOM 3779 C CA . PRO A 1 232 ? -14.44132 -4.19436 34.36844 1.000 14.87956 232 PRO A CA 1
ATOM 3780 C C . PRO A 1 232 ? -14.28984 -4.96726 35.65746 1.000 14.77124 232 PRO A C 1
ATOM 3781 O O . PRO A 1 232 ? -13.19965 -4.95445 36.23332 1.000 17.50390 232 PRO A O 1
ATOM 3792 N N . LYS A 1 233 ? -15.34593 -5.64319 36.11407 1.000 14.82206 233 LYS A N 1
ATOM 3793 C CA . LYS A 1 233 ? -15.30626 -6.44501 37.33602 1.000 15.51946 233 LYS A CA 1
ATOM 3794 C C . LYS A 1 233 ? -14.96186 -7.90115 37.09006 1.000 15.37859 233 LYS A C 1
ATOM 3795 O O . LYS A 1 233 ? -14.81657 -8.65806 38.05589 1.000 17.15470 233 LYS A O 1
ATOM 3814 N N . GLY A 1 234 ? -14.80485 -8.30867 35.82658 1.000 14.23686 234 GLY A N 1
ATOM 3815 C CA . GLY A 1 234 ? -14.50407 -9.67257 35.48830 1.000 12.94667 234 GLY A CA 1
ATOM 3816 C C . GLY A 1 234 ? -13.02361 -9.97328 35.52120 1.000 13.45198 234 GLY A C 1
ATOM 3817 O O . GLY A 1 234 ? -12.18554 -9.08876 35.68883 1.000 14.77436 234 GLY A O 1
ATOM 3821 N N . THR A 1 235 ? -12.71125 -11.24649 35.30544 1.000 13.16823 235 THR A N 1
ATOM 3822 C CA . THR A 1 235 ? -11.34208 -11.73254 35.30690 1.000 13.40719 235 THR A CA 1
ATOM 3823 C C . THR A 1 235 ? -10.45549 -10.94217 34.35511 1.000 12.07463 235 THR A C 1
ATOM 3824 O O . THR A 1 235 ? -10.89339 -10.44804 33.30404 1.000 11.88933 235 THR A O 1
ATOM 3835 N N . SER A 1 236 ? -9.17340 -10.87762 34.70772 1.000 11.84646 236 SER A N 1
ATOM 3836 C CA . SER A 1 236 ? -8.15878 -10.28177 33.85672 1.000 13.43450 236 SER A CA 1
ATOM 3837 C C . SER A 1 236 ? -7.28412 -11.30919 33.15037 1.000 11.69057 236 SER A C 1
ATOM 3838 O O . SER A 1 236 ? -6.31529 -10.92766 32.48994 1.000 12.16254 236 SER A O 1
ATOM 3846 N N . HIS A 1 237 ? -7.62820 -12.59461 33.24671 1.000 11.65748 237 HIS A N 1
ATOM 3847 C CA . HIS A 1 237 ? -6.85441 -13.65974 32.62950 1.000 12.62653 237 HIS A CA 1
ATOM 3848 C C . HIS A 1 237 ? -7.63531 -14.37807 31.55542 1.000 10.90563 237 HIS A C 1
ATOM 3849 O O . HIS A 1 237 ? -8.82513 -14.65687 31.71264 1.000 13.56492 237 HIS A O 1
ATOM 3863 N N . TRP A 1 238 ? -6.96363 -14.64709 30.44467 1.000 11.15309 238 TRP A N 1
ATOM 3864 C CA . TRP A 1 238 ? -7.52289 -15.44804 29.36665 1.000 10.15086 238 TRP A CA 1
ATOM 3865 C C . TRP A 1 238 ? -6.42069 -16.35371 28.87809 1.000 10.31848 238 TRP A C 1
ATOM 3866 O O . TRP A 1 238 ? -5.31271 -15.87763 28.61535 1.000 11.63771 238 TRP A O 1
ATOM 3887 N N . GLY A 1 239 ? -6.73711 -17.61082 28.67031 1.000 10.67515 239 GLY A N 1
ATOM 3888 C CA . GLY A 1 239 ? -5.81176 -18.58539 28.14312 1.000 12.06722 239 GLY A CA 1
ATOM 3889 C C . GLY A 1 239 ? -6.23862 -19.96246 28.61568 1.000 11.37797 239 GLY A C 1
ATOM 3890 O O . GLY A 1 239 ? -6.85170 -20.16284 29.66052 1.000 13.84579 239 GLY A O 1
ATOM 3894 N N . GLY A 1 240 ? -5.85640 -20.95200 27.84675 1.000 13.42295 240 GLY A N 1
ATOM 3895 C CA . GLY A 1 240 ? -6.06409 -22.32143 28.24881 1.000 13.63187 240 GLY A CA 1
ATOM 3896 C C . GLY A 1 240 ? -7.23401 -22.96397 27.52605 1.000 10.72538 240 GLY A C 1
ATOM 3897 O O . GLY A 1 240 ? -8.00464 -22.33401 26.78701 1.000 10.96216 240 GLY A O 1
ATOM 3901 N N . GLU A 1 241 ? -7.34335 -24.24769 27.75749 1.000 10.42125 241 GLU A N 1
ATOM 3902 C CA . GLU A 1 241 ? -8.25002 -25.07275 26.96370 1.000 11.06884 241 GLU A CA 1
ATOM 3903 C C . GLU A 1 241 ? -9.71716 -24.68078 27.13425 1.000 10.49942 241 GLU A C 1
ATOM 3904 O O . GLU A 1 241 ? -10.47915 -24.67722 26.16499 1.000 10.32706 241 GLU A O 1
ATOM 3916 N N . ALA A 1 242 ? -10.16425 -24.36679 28.34615 1.000 10.69078 242 ALA A N 1
ATOM 3917 C CA . ALA A 1 242 ? -11.57253 -23.98983 28.50862 1.000 10.37539 242 ALA A CA 1
ATOM 3918 C C . ALA A 1 242 ? -11.90730 -22.70436 27.77260 1.000 10.15217 242 ALA A C 1
ATOM 3919 O O . ALA A 1 242 ? -12.96902 -22.58274 27.13708 1.000 8.70326 242 ALA A O 1
ATOM 3926 N N . ASP A 1 243 ? -11.01953 -21.72163 27.85116 1.000 9.17203 243 ASP A N 1
ATOM 3927 C CA . ASP A 1 243 ? -11.26143 -20.45725 27.17148 1.000 9.80057 243 ASP A CA 1
ATOM 3928 C C . ASP A 1 243 ? -11.28187 -20.64009 25.65574 1.000 8.22429 243 ASP A C 1
ATOM 3929 O O . ASP A 1 243 ? -12.10725 -20.05504 24.94583 1.000 8.65963 243 ASP A O 1
ATOM 3938 N N . LYS A 1 244 ? -10.36750 -21.44873 25.13794 1.000 8.48715 244 LYS A N 1
ATOM 3939 C CA A LYS A 1 244 ? -10.35822 -21.73575 23.70835 0.434 10.13759 244 LYS A CA 1
ATOM 3940 C CA B LYS A 1 244 ? -10.35488 -21.74265 23.70939 0.566 10.13183 244 LYS A CA 1
ATOM 3941 C C . LYS A 1 244 ? -11.60953 -22.48977 23.28576 1.000 9.46843 244 LYS A C 1
ATOM 3942 O O . LYS A 1 244 ? -12.21528 -22.16498 22.26000 1.000 10.04247 244 LYS A O 1
ATOM 3979 N N . ASP A 1 245 ? -12.03045 -23.46895 24.07554 1.000 9.84569 245 ASP A N 1
ATOM 3980 C CA . ASP A 1 245 ? -13.22873 -24.22510 23.72873 1.000 9.45044 245 ASP A CA 1
ATOM 3981 C C . ASP A 1 245 ? -14.46334 -23.33062 23.66029 1.000 9.64903 245 ASP A C 1
ATOM 3982 O O . ASP A 1 245 ? -15.28868 -23.47974 22.75873 1.000 9.39300 245 ASP A O 1
ATOM 3991 N N . ALA A 1 246 ? -14.61408 -22.41614 24.60758 1.000 8.86668 246 ALA A N 1
ATOM 3992 C CA . ALA A 1 246 ? -15.81714 -21.57977 24.61400 1.000 9.72341 246 ALA A CA 1
ATOM 3993 C C . ALA A 1 246 ? -15.83101 -20.65236 23.40750 1.000 10.11934 246 ALA A C 1
ATOM 3994 O O . ALA A 1 246 ? -16.86672 -20.46530 22.73811 1.000 9.77386 246 ALA A O 1
ATOM 4001 N N . LEU A 1 247 ? -14.69217 -20.02384 23.10077 1.000 9.46530 247 LEU A N 1
ATOM 4002 C CA . LEU A 1 247 ? -14.65294 -19.10359 21.97686 1.000 9.48201 247 LEU A CA 1
ATOM 4003 C C . LEU A 1 247 ? -14.80384 -19.83586 20.65770 1.000 8.63125 247 LEU A C 1
ATOM 4004 O O . LEU A 1 247 ? -15.52204 -19.37595 19.76127 1.000 9.37511 247 LEU A O 1
ATOM 4020 N N . ASP A 1 248 ? -14.14994 -20.97117 20.50607 1.000 9.35038 248 ASP A N 1
ATOM 4021 C CA . ASP A 1 248 ? -14.33755 -21.77479 19.30305 1.000 10.02549 248 ASP A CA 1
ATOM 4022 C C . ASP A 1 248 ? -15.79321 -22.18494 19.13421 1.000 11.92778 248 ASP A C 1
ATOM 4023 O O . ASP A 1 248 ? -16.32124 -22.19440 18.00427 1.000 10.96347 248 ASP A O 1
ATOM 4032 N N . GLY A 1 249 ? -16.47101 -22.53108 20.22844 1.000 9.82888 249 GLY A N 1
ATOM 4033 C CA . GLY A 1 249 ? -17.88873 -22.85780 20.14170 1.000 11.29914 249 GLY A CA 1
ATOM 4034 C C . GLY A 1 249 ? -18.71377 -21.69306 19.60781 1.000 10.86923 249 GLY A C 1
ATOM 4035 O O . GLY A 1 249 ? -19.63000 -21.88131 18.79097 1.000 10.97814 249 GLY A O 1
ATOM 4039 N N . GLN A 1 250 ? -18.42413 -20.47187 20.05991 1.000 10.11588 250 GLN A N 1
ATOM 4040 C CA . GLN A 1 250 ? -19.17275 -19.31196 19.59377 1.000 9.35358 250 GLN A CA 1
ATOM 4041 C C . GLN A 1 250 ? -18.90560 -19.05184 18.11825 1.000 9.74560 250 GLN A C 1
ATOM 4042 O O . GLN A 1 250 ? -19.84037 -18.79155 17.34227 1.000 10.08359 250 GLN A O 1
ATOM 4056 N N . LEU A 1 251 ? -17.65215 -19.14174 17.69423 1.000 8.88578 251 LEU A N 1
ATOM 4057 C CA . LEU A 1 251 ? -17.32016 -18.93845 16.28894 1.000 9.79306 251 LEU A CA 1
ATOM 4058 C C . LEU A 1 251 ? -17.89289 -20.04399 15.42385 1.000 10.31484 251 LEU A C 1
ATOM 4059 O O . LEU A 1 251 ? -18.36983 -19.78732 14.31579 1.000 10.77222 251 LEU A O 1
ATOM 4075 N N . ASN A 1 252 ? -17.90623 -21.27799 15.93423 1.000 11.13904 252 ASN A N 1
ATOM 4076 C CA . ASN A 1 252 ? -18.46955 -22.37794 15.16771 1.000 12.18953 252 ASN A CA 1
ATOM 4077 C C . ASN A 1 252 ? -19.97384 -22.21929 14.97847 1.000 12.00075 252 ASN A C 1
ATOM 4078 O O . ASN A 1 252 ? -20.51016 -22.62249 13.93506 1.000 12.10292 252 ASN A O 1
ATOM 4089 N N . ALA A 1 253 ? -20.68000 -21.66222 15.96020 1.000 11.36358 253 ALA A N 1
ATOM 4090 C CA . ALA A 1 253 ? -22.10398 -21.40564 15.77490 1.000 12.76431 253 ALA A CA 1
ATOM 4091 C C . ALA A 1 253 ? -22.34429 -20.43989 14.61992 1.000 11.98146 253 ALA A C 1
ATOM 4092 O O . ALA A 1 253 ? -23.28598 -20.62418 13.83563 1.000 11.79627 253 ALA A O 1
ATOM 4099 N N . ILE A 1 254 ? -21.53077 -19.39089 14.50928 1.000 10.60434 254 ILE A N 1
ATOM 4100 C CA . ILE A 1 254 ? -21.63931 -18.43147 13.41341 1.000 10.32321 254 ILE A CA 1
ATOM 4101 C C . ILE A 1 254 ? -21.30203 -19.10038 12.09266 1.000 10.53270 254 ILE A C 1
ATOM 4102 O O . ILE A 1 254 ? -22.01525 -18.93207 11.09503 1.000 10.33128 254 ILE A O 1
ATOM 4118 N N . TYR A 1 255 ? -20.22125 -19.87500 12.06954 1.000 10.17372 255 TYR A N 1
ATOM 4119 C CA . TYR A 1 255 ? -19.83734 -20.60434 10.86720 1.000 11.48579 255 TYR A CA 1
ATOM 4120 C C . TYR A 1 255 ? -20.95810 -21.54318 10.41552 1.000 12.87454 255 TYR A C 1
ATOM 4121 O O . TYR A 1 255 ? -21.31732 -21.58453 9.22807 1.000 13.15988 255 TYR A O 1
ATOM 4139 N N . ASN A 1 256 ? -21.51650 -22.30683 11.34775 1.000 12.58642 256 ASN A N 1
ATOM 4140 C CA . ASN A 1 256 ? -22.53866 -23.27917 10.96751 1.000 12.98873 256 ASN A CA 1
ATOM 4141 C C . ASN A 1 256 ? -23.82917 -22.62757 10.51859 1.000 13.21869 256 ASN A C 1
ATOM 4142 O O . ASN A 1 256 ? -24.52333 -23.16233 9.63844 1.000 13.98319 256 ASN A O 1
ATOM 4153 N N . LYS A 1 257 ? -24.18793 -21.49654 11.08692 1.000 12.00943 257 LYS A N 1
ATOM 4154 C CA . LYS A 1 257 ? -25.42925 -20.85095 10.69976 1.000 11.35768 257 LYS A CA 1
ATOM 4155 C C . LYS A 1 257 ? -25.33146 -20.15747 9.35122 1.000 11.39140 257 LYS A C 1
ATOM 4156 O O . LYS A 1 257 ? -26.25538 -20.24978 8.52392 1.000 12.88336 257 LYS A O 1
ATOM 4175 N N . PHE A 1 258 ? -24.24604 -19.42036 9.12027 1.000 10.58171 258 PHE A N 1
ATOM 4176 C CA . PHE A 1 258 ? -24.11027 -18.53457 7.96138 1.000 11.07714 258 PHE A CA 1
ATOM 4177 C C . PHE A 1 258 ? -23.03349 -19.00514 6.98899 1.000 10.92241 258 PHE A C 1
ATOM 4178 O O . PHE A 1 258 ? -23.34518 -19.33649 5.82838 1.000 12.18708 258 PHE A O 1
ATOM 4195 N N . VAL A 1 259 ? -21.76799 -19.03282 7.41160 1.000 10.56910 259 VAL A N 1
ATOM 4196 C CA . VAL A 1 259 ? -20.66819 -19.10247 6.45488 1.000 11.74363 259 VAL A CA 1
ATOM 4197 C C . VAL A 1 259 ? -20.72771 -20.39678 5.66391 1.000 16.97150 259 VAL A C 1
ATOM 4198 O O . VAL A 1 259 ? -20.55091 -20.39886 4.43623 1.000 16.27162 259 VAL A O 1
ATOM 4211 N N . LYS A 1 260 ? -20.99261 -21.51080 6.34725 1.000 14.39410 260 LYS A N 1
ATOM 4212 C CA . LYS A 1 260 ? -21.03402 -22.83236 5.70405 1.000 17.73412 260 LYS A CA 1
ATOM 4213 C C . LYS A 1 260 ? -22.15848 -22.92317 4.69151 1.000 18.84493 260 LYS A C 1
ATOM 4214 O O . LYS A 1 260 ? -22.09703 -23.75099 3.76112 1.000 22.84651 260 LYS A O 1
ATOM 4233 N N . ASN A 1 261 ? -23.22224 -22.15017 4.87072 1.000 16.65620 261 ASN A N 1
ATOM 4234 C CA . ASN A 1 261 ? -24.34834 -22.11439 3.95030 1.000 17.82420 261 ASN A CA 1
ATOM 4235 C C . ASN A 1 261 ? -24.19596 -21.04929 2.86754 1.000 18.42435 261 ASN A C 1
ATOM 4236 O O . ASN A 1 261 ? -25.19773 -20.68552 2.22935 1.000 23.17728 261 ASN A O 1
ATOM 4247 N N . GLY A 1 262 ? -22.98410 -20.53272 2.65087 1.000 15.00466 262 GLY A N 1
ATOM 4248 C CA . GLY A 1 262 ? -22.72202 -19.55768 1.61170 1.000 16.01571 262 GLY A CA 1
ATOM 4249 C C . GLY A 1 262 ? -23.09761 -18.12976 1.95032 1.000 12.51886 262 GLY A C 1
ATOM 4250 O O . GLY A 1 262 ? -23.20002 -17.30413 1.04751 1.000 15.18464 262 GLY A O 1
ATOM 4254 N N . GLN A 1 263 ? -23.26676 -17.80389 3.23535 1.000 11.41883 263 GLN A N 1
ATOM 4255 C CA . GLN A 1 263 ? -23.59549 -16.45021 3.67642 1.000 11.33017 263 GLN A CA 1
ATOM 4256 C C . GLN A 1 263 ? -22.41573 -15.89151 4.47240 1.000 9.51470 263 GLN A C 1
ATOM 4257 O O . GLN A 1 263 ? -22.19789 -16.28847 5.62553 1.000 10.21596 263 GLN A O 1
ATOM 4271 N N . PRO A 1 264 ? -21.61319 -14.99711 3.89283 1.000 9.29873 264 PRO A N 1
ATOM 4272 C CA . PRO A 1 264 ? -20.45350 -14.47131 4.61058 1.000 9.00527 264 PRO A CA 1
ATOM 4273 C C . PRO A 1 264 ? -20.82225 -13.58121 5.78173 1.000 7.72483 264 PRO A C 1
ATOM 4274 O O . PRO A 1 264 ? -21.91777 -12.98807 5.82922 1.000 8.13485 264 PRO A O 1
ATOM 4285 N N . VAL A 1 265 ? -19.86150 -13.45759 6.69296 1.000 7.50288 265 VAL A N 1
ATOM 4286 C CA . VAL A 1 265 ? -19.99624 -12.74386 7.95448 1.000 7.61852 265 VAL A CA 1
ATOM 4287 C C . VAL A 1 265 ? -18.74164 -11.92692 8.21810 1.000 7.38322 265 VAL A C 1
ATOM 4288 O O . VAL A 1 265 ? -17.61864 -12.43100 8.07053 1.000 7.45668 265 VAL A O 1
ATOM 4301 N N . VAL A 1 266 ? -18.93283 -10.68766 8.66555 1.000 6.63392 266 VAL A N 1
ATOM 4302 C CA . VAL A 1 266 ? -17.88915 -9.87291 9.27516 1.000 6.84917 266 VAL A CA 1
ATOM 4303 C C . VAL A 1 266 ? -18.28417 -9.61234 10.72238 1.000 5.92763 266 VAL A C 1
ATOM 4304 O O . VAL A 1 266 ? -19.38951 -9.12082 10.99678 1.000 6.93450 266 VAL A O 1
ATOM 4317 N N . ILE A 1 267 ? -17.36358 -9.89350 11.63779 1.000 6.41469 267 ILE A N 1
ATOM 4318 C CA . ILE A 1 267 ? -17.49481 -9.48102 13.03823 1.000 6.39961 267 ILE A CA 1
ATOM 4319 C C . ILE A 1 267 ? -16.95336 -8.05581 13.08893 1.000 5.67637 267 ILE A C 1
ATOM 4320 O O . ILE A 1 267 ? -15.73903 -7.81473 13.18528 1.000 6.67268 267 ILE A O 1
ATOM 4336 N N . GLY A 1 268 ? -17.85696 -7.07356 12.98766 1.000 5.84112 268 GLY A N 1
ATOM 4337 C CA . GLY A 1 268 ? -17.46641 -5.69647 12.82353 1.000 5.90872 268 GLY A CA 1
ATOM 4338 C C . GLY A 1 268 ? -17.03394 -4.99473 14.07508 1.000 5.56824 268 GLY A C 1
ATOM 4339 O O . GLY A 1 268 ? -16.49615 -3.87739 13.98516 1.000 5.54753 268 GLY A O 1
ATOM 4343 N N . GLN A 1 269 ? -17.22617 -5.60566 15.23958 1.000 5.58173 269 GLN A N 1
ATOM 4344 C CA . GLN A 1 269 ? -16.65652 -5.15517 16.50785 1.000 5.70048 269 GLN A CA 1
ATOM 4345 C C . GLN A 1 269 ? -16.30213 -6.37682 17.33863 1.000 5.25322 269 GLN A C 1
ATOM 4346 O O . GLN A 1 269 ? -17.14951 -7.24101 17.59930 1.000 6.19736 269 GLN A O 1
ATOM 4360 N N . PHE A 1 270 ? -15.06701 -6.38156 17.84642 1.000 5.94927 270 PHE A N 1
ATOM 4361 C CA . PHE A 1 270 ? -14.62996 -7.24382 18.95148 1.000 5.98077 270 PHE A CA 1
ATOM 4362 C C . PHE A 1 270 ? -13.52984 -6.48350 19.66536 1.000 5.59893 270 PHE A C 1
ATOM 4363 O O . PHE A 1 270 ? -13.04305 -5.47085 19.17840 1.000 6.45388 270 PHE A O 1
ATOM 4380 N N . GLY A 1 271 ? -13.08574 -6.98341 20.80211 1.000 6.50570 271 GLY A N 1
ATOM 4381 C CA . GLY A 1 271 ? -12.00067 -6.34752 21.52947 1.000 6.96442 271 GLY A CA 1
ATOM 4382 C C . GLY A 1 271 ? -12.05614 -6.69783 22.99353 1.000 7.16743 271 GLY A C 1
ATOM 4383 O O . GLY A 1 271 ? -12.91996 -7.45463 23.44451 1.000 7.55772 271 GLY A O 1
ATOM 4387 N N . SER A 1 272 ? -11.10984 -6.12430 23.73449 1.000 7.04907 272 SER A N 1
ATOM 4388 C CA . SER A 1 272 ? -11.05197 -6.26134 25.19334 1.000 7.88896 272 SER A CA 1
ATOM 4389 C C . SER A 1 272 ? -10.57794 -4.95880 25.79195 1.000 7.56367 272 SER A C 1
ATOM 4390 O O . SER A 1 272 ? -9.83538 -4.20308 25.15136 1.000 8.22111 272 SER A O 1
ATOM 4398 N N . ILE A 1 273 ? -10.98173 -4.71148 27.04815 1.000 7.86408 273 ILE A N 1
ATOM 4399 C CA . ILE A 1 273 ? -10.53889 -3.52593 27.76201 1.000 8.65932 273 ILE A CA 1
ATOM 4400 C C . ILE A 1 273 ? -9.18735 -3.77044 28.43348 1.000 8.57574 273 ILE A C 1
ATOM 4401 O O . ILE A 1 273 ? -8.76575 -4.90200 28.70358 1.000 9.29713 273 ILE A O 1
ATOM 4417 N N . ASN A 1 274 ? -8.50151 -2.67464 28.71594 1.000 8.78430 274 ASN A N 1
ATOM 4418 C CA . ASN A 1 274 ? -7.22489 -2.70151 29.41431 1.000 8.96073 274 ASN A CA 1
ATOM 4419 C C . ASN A 1 274 ? -7.39960 -2.98547 30.90399 1.000 9.67034 274 ASN A C 1
ATOM 4420 O O . ASN A 1 274 ? -7.83820 -2.12115 31.66209 1.000 11.30682 274 ASN A O 1
ATOM 4431 N N . LYS A 1 275 ? -6.98514 -4.16372 31.33528 1.000 9.90529 275 LYS A N 1
ATOM 4432 C CA . LYS A 1 275 ? -6.90402 -4.54151 32.74000 1.000 10.74028 275 LYS A CA 1
ATOM 4433 C C . LYS A 1 275 ? -5.45105 -4.79809 33.12618 1.000 12.09574 275 LYS A C 1
ATOM 4434 O O . LYS A 1 275 ? -5.14085 -5.71742 33.89558 1.000 13.47024 275 LYS A O 1
ATOM 4453 N N . ASN A 1 276 ? -4.52081 -4.01950 32.58851 1.000 11.22216 276 ASN A N 1
ATOM 4454 C CA . ASN A 1 276 ? -3.09097 -4.21065 32.83083 1.000 13.10497 276 ASN A CA 1
ATOM 4455 C C . ASN A 1 276 ? -2.67291 -5.64312 32.52798 1.000 13.14970 276 ASN A C 1
ATOM 4456 O O . ASN A 1 276 ? -1.94935 -6.29098 33.30656 1.000 14.69261 276 ASN A O 1
ATOM 4467 N N . ASN A 1 277 ? -3.12546 -6.14490 31.38696 1.000 11.56521 277 ASN A N 1
ATOM 4468 C CA . ASN A 1 277 ? -3.13297 -7.58023 31.11404 1.000 11.28859 277 ASN A CA 1
ATOM 4469 C C . ASN A 1 277 ? -2.87852 -7.83526 29.63517 1.000 10.17948 277 ASN A C 1
ATOM 4470 O O . ASN A 1 277 ? -3.54430 -8.66154 29.00542 1.000 10.91480 277 ASN A O 1
ATOM 4481 N N . GLU A 1 278 ? -1.91058 -7.12326 29.05963 1.000 10.89473 278 GLU A N 1
ATOM 4482 C CA . GLU A 1 278 ? -1.68925 -7.19948 27.61041 1.000 10.20472 278 GLU A CA 1
ATOM 4483 C C . GLU A 1 278 ? -1.46373 -8.62848 27.14098 1.000 10.03752 278 GLU A C 1
ATOM 4484 O O . GLU A 1 278 ? -1.93914 -9.00227 26.05856 1.000 9.75325 278 GLU A O 1
ATOM 4496 N N . SER A 1 279 ? -0.74702 -9.44711 27.91685 1.000 11.28368 279 SER A N 1
ATOM 4497 C CA A SER A 1 279 ? -0.45901 -10.80751 27.47739 0.523 10.87747 279 SER A CA 1
ATOM 4498 C CA B SER A 1 279 ? -0.45733 -10.80028 27.45486 0.477 10.64836 279 SER A CA 1
ATOM 4499 C C . SER A 1 279 ? -1.73844 -11.61083 27.28548 1.000 11.09058 279 SER A C 1
ATOM 4500 O O . SER A 1 279 ? -1.88773 -12.34050 26.30030 1.000 11.12582 279 SER A O 1
ATOM 4515 N N . SER A 1 280 ? -2.64442 -11.53731 28.25194 1.000 10.33542 280 SER A N 1
ATOM 4516 C CA . SER A 1 280 ? -3.92180 -12.23807 28.10771 1.000 11.40930 280 SER A CA 1
ATOM 4517 C C . SER A 1 280 ? -4.72505 -11.69341 26.93967 1.000 9.51607 280 SER A C 1
ATOM 4518 O O . SER A 1 280 ? -5.38141 -12.45096 26.21554 1.000 9.37831 280 SER A O 1
ATOM 4526 N N . ARG A 1 281 ? -4.75793 -10.37439 26.80790 1.000 8.42479 281 ARG A N 1
ATOM 4527 C CA . ARG A 1 281 ? -5.49566 -9.77694 25.70343 1.000 8.55529 281 ARG A CA 1
ATOM 4528 C C . ARG A 1 281 ? -4.93993 -10.22080 24.36125 1.000 7.69002 281 ARG A C 1
ATOM 4529 O O . ARG A 1 281 ? -5.70330 -10.48310 23.42609 1.000 7.83045 281 ARG A O 1
ATOM 4550 N N . ALA A 1 282 ? -3.60881 -10.32187 24.24779 1.000 8.84716 282 ALA A N 1
ATOM 4551 C CA . ALA A 1 282 ? -2.96646 -10.80230 23.02624 1.000 9.02317 282 ALA A CA 1
ATOM 4552 C C . ALA A 1 282 ? -3.24097 -12.27632 22.78954 1.000 9.28207 282 ALA A C 1
ATOM 4553 O O . ALA A 1 282 ? -3.46726 -12.68408 21.65391 1.000 9.62471 282 ALA A O 1
ATOM 4560 N N . SER A 1 283 ? -3.22162 -13.08722 23.83806 1.000 9.59798 283 SER A N 1
ATOM 4561 C CA . SER A 1 283 ? -3.56581 -14.50439 23.66938 1.000 10.33149 283 SER A CA 1
ATOM 4562 C C . SER A 1 283 ? -4.98532 -14.67000 23.13941 1.000 8.64074 283 SER A C 1
ATOM 4563 O O . SER A 1 283 ? -5.23843 -15.43651 22.20711 1.000 9.57406 283 SER A O 1
ATOM 4571 N N . LEU A 1 284 ? -5.91411 -13.87991 23.66301 1.000 8.20752 284 LEU A N 1
ATOM 4572 C CA . LEU A 1 284 ? -7.29368 -13.91023 23.19250 1.000 7.83913 284 LEU A CA 1
ATOM 4573 C C . LEU A 1 284 ? -7.36153 -13.48467 21.74070 1.000 7.94223 284 LEU A C 1
ATOM 4574 O O . LEU A 1 284 ? -7.98899 -14.14671 20.90706 1.000 7.94440 284 LEU A O 1
ATOM 4590 N N . ALA A 1 285 ? -6.74634 -12.34147 21.41036 1.000 7.94074 285 ALA A N 1
ATOM 4591 C CA . ALA A 1 285 ? -6.84029 -11.82265 20.04189 1.000 8.76533 285 ALA A CA 1
ATOM 4592 C C . ALA A 1 285 ? -6.22378 -12.79682 19.05811 1.000 8.49528 285 ALA A C 1
ATOM 4593 O O . ALA A 1 285 ? -6.75876 -13.00792 17.96736 1.000 8.87265 285 ALA A O 1
ATOM 4600 N N . LYS A 1 286 ? -5.08672 -13.38956 19.41636 1.000 8.93875 286 LYS A N 1
ATOM 4601 C CA . LYS A 1 286 ? -4.44269 -14.32076 18.49826 1.000 9.75937 286 LYS A CA 1
ATOM 4602 C C . LYS A 1 286 ? -5.38140 -15.47054 18.14978 1.000 9.70189 286 LYS A C 1
ATOM 4603 O O . LYS A 1 286 ? -5.54752 -15.82911 16.97667 1.000 10.23316 286 LYS A O 1
ATOM 4622 N N . PHE A 1 287 ? -5.98680 -16.08904 19.17260 1.000 8.99641 287 PHE A N 1
ATOM 4623 C CA . PHE A 1 287 ? -6.87764 -17.22084 18.94563 1.000 9.49537 287 PHE A CA 1
ATOM 4624 C C . PHE A 1 287 ? -8.13914 -16.77645 18.22899 1.000 8.47888 287 PHE A C 1
ATOM 4625 O O . PHE A 1 287 ? -8.58836 -17.44744 17.29023 1.000 9.14460 287 PHE A O 1
ATOM 4642 N N . TYR A 1 288 ? -8.71014 -15.63798 18.62041 1.000 7.66618 288 TYR A N 1
ATOM 4643 C CA . TYR A 1 288 ? -9.94871 -15.16071 18.01838 1.000 7.87149 288 TYR A CA 1
ATOM 4644 C C . TYR A 1 288 ? -9.75384 -14.93214 16.53183 1.000 8.29532 288 TYR A C 1
ATOM 4645 O O . TYR A 1 288 ? -10.51925 -15.44457 15.71165 1.000 7.97083 288 TYR A O 1
ATOM 4663 N N . VAL A 1 289 ? -8.74044 -14.15399 16.15487 1.000 8.42004 289 VAL A N 1
ATOM 4664 C CA . VAL A 1 289 ? -8.54243 -13.82659 14.75156 1.000 8.17431 289 VAL A CA 1
ATOM 4665 C C . VAL A 1 289 ? -8.19953 -15.07852 13.94930 1.000 10.14488 289 VAL A C 1
ATOM 4666 O O . VAL A 1 289 ? -8.71978 -15.27055 12.84071 1.000 9.62944 289 VAL A O 1
ATOM 4679 N N . SER A 1 290 ? -7.32723 -15.95410 14.47590 1.000 9.37704 290 SER A N 1
ATOM 4680 C CA A SER A 1 290 ? -6.92211 -17.11820 13.69252 0.534 9.64945 290 SER A CA 1
ATOM 4681 C CA B SER A 1 290 ? -6.91284 -17.13753 13.72343 0.466 9.65684 290 SER A CA 1
ATOM 4682 C C . SER A 1 290 ? -8.06447 -18.11595 13.55411 1.000 10.04409 290 SER A C 1
ATOM 4683 O O . SER A 1 290 ? -8.28129 -18.66356 12.46519 1.000 10.67806 290 SER A O 1
ATOM 4698 N N . ASP A 1 291 ? -8.81417 -18.35426 14.61383 1.000 10.07262 291 ASP A N 1
ATOM 4699 C CA . ASP A 1 291 ? -9.93988 -19.29007 14.51535 1.000 11.27204 291 ASP A CA 1
ATOM 4700 C C . ASP A 1 291 ? -11.04895 -18.71852 13.63838 1.000 11.49408 291 ASP A C 1
ATOM 4701 O O . ASP A 1 291 ? -11.64837 -19.43307 12.81771 1.000 11.06888 291 ASP A O 1
ATOM 4710 N N . ALA A 1 292 ? -11.33157 -17.42270 13.76982 1.000 9.01984 292 ALA A N 1
ATOM 4711 C CA . ALA A 1 292 ? -12.31005 -16.80149 12.88408 1.000 9.19144 292 ALA A CA 1
ATOM 4712 C C . ALA A 1 292 ? -11.90944 -16.95364 11.42314 1.000 9.64095 292 ALA A C 1
ATOM 4713 O O . ALA A 1 292 ? -12.73717 -17.32655 10.58456 1.000 10.59320 292 ALA A O 1
ATOM 4720 N N . ARG A 1 293 ? -10.63588 -16.72293 11.11639 1.000 10.36229 293 ARG A N 1
ATOM 4721 C CA A ARG A 1 293 ? -10.16242 -16.82223 9.74145 0.438 10.49080 293 ARG A CA 1
ATOM 4722 C CA B ARG A 1 293 ? -10.17712 -16.81636 9.73408 0.562 10.45576 293 ARG A CA 1
ATOM 4723 C C . ARG A 1 293 ? -10.29794 -18.24334 9.20896 1.000 11.93352 293 ARG A C 1
ATOM 4724 O O . ARG A 1 293 ? -10.65237 -18.44748 8.03774 1.000 12.84906 293 ARG A O 1
ATOM 4765 N N . LYS A 1 294 ? -10.02266 -19.24061 10.05315 1.000 11.53724 294 LYS A N 1
ATOM 4766 C CA . LYS A 1 294 ? -10.19344 -20.61082 9.60649 1.000 12.93657 294 LYS A CA 1
ATOM 4767 C C . LYS A 1 294 ? -11.63439 -20.89585 9.22669 1.000 14.31305 294 LYS A C 1
ATOM 4768 O O . LYS A 1 294 ? -11.89061 -21.76963 8.38432 1.000 15.17275 294 LYS A O 1
ATOM 4787 N N . LYS A 1 295 ? -12.57602 -20.19009 9.83037 1.000 11.41998 295 LYS A N 1
ATOM 4788 C CA . LYS A 1 295 ? -14.00288 -20.27884 9.55259 1.000 13.10191 295 LYS A CA 1
ATOM 4789 C C . LYS A 1 295 ? -14.47825 -19.24264 8.54207 1.000 10.80946 295 LYS A C 1
ATOM 4790 O O . LYS A 1 295 ? -15.69748 -19.05968 8.40015 1.000 13.75909 295 LYS A O 1
ATOM 4809 N N . GLY A 1 296 ? -13.58246 -18.55912 7.84996 1.000 10.63566 296 GLY A N 1
ATOM 4810 C CA . GLY A 1 296 ? -13.97353 -17.62036 6.82443 1.000 10.64200 296 GLY A CA 1
ATOM 4811 C C . GLY A 1 296 ? -14.46957 -16.27299 7.30874 1.000 9.01959 296 GLY A C 1
ATOM 4812 O O . GLY A 1 296 ? -15.04732 -15.51725 6.50946 1.000 10.04111 296 GLY A O 1
ATOM 4816 N N . ILE A 1 297 ? -14.27550 -15.94570 8.58051 1.000 8.43452 297 ILE A N 1
ATOM 4817 C CA . ILE A 1 297 ? -14.82707 -14.74732 9.20276 1.000 9.40512 297 ILE A CA 1
ATOM 4818 C C . ILE A 1 297 ? -13.72665 -13.71565 9.42208 1.000 8.10193 297 ILE A C 1
ATOM 4819 O O . ILE A 1 297 ? -12.67828 -14.02459 10.01144 1.000 9.82303 297 ILE A O 1
ATOM 4835 N N . THR A 1 298 ? -13.94585 -12.49418 8.94754 1.000 8.37574 298 THR A N 1
ATOM 4836 C CA . THR A 1 298 ? -13.06212 -11.35086 9.17794 1.000 7.82228 298 THR A CA 1
ATOM 4837 C C . THR A 1 298 ? -13.54148 -10.56529 10.38591 1.000 6.77639 298 THR A C 1
ATOM 4838 O O . THR A 1 298 ? -14.75952 -10.38883 10.56890 1.000 8.07723 298 THR A O 1
ATOM 4849 N N . THR A 1 299 ? -12.59752 -10.04227 11.16885 1.000 7.04299 299 THR A N 1
ATOM 4850 C CA . THR A 1 299 ? -12.86427 -9.33869 12.41861 1.000 6.31933 299 THR A CA 1
ATOM 4851 C C . THR A 1 299 ? -12.34280 -7.91655 12.34113 1.000 5.98922 299 THR A C 1
ATOM 4852 O O . THR A 1 299 ? -11.40579 -7.61920 11.58526 1.000 7.35662 299 THR A O 1
ATOM 4863 N N . VAL A 1 300 ? -12.94320 -7.03986 13.14708 1.000 6.13479 300 VAL A N 1
ATOM 4864 C CA . VAL A 1 300 ? -12.62075 -5.60613 13.16120 1.000 5.89594 300 VAL A CA 1
ATOM 4865 C C . VAL A 1 300 ? -12.55896 -5.15510 14.62597 1.000 5.52720 300 VAL A C 1
ATOM 4866 O O . VAL A 1 300 ? -13.56659 -5.19313 15.33660 1.000 6.26689 300 VAL A O 1
ATOM 4879 N N . TRP A 1 301 ? -11.36555 -4.76938 15.09042 1.000 6.29264 301 TRP A N 1
ATOM 4880 C CA . TRP A 1 301 ? -11.15330 -4.36480 16.48133 1.000 5.67790 301 TRP A CA 1
ATOM 4881 C C . TRP A 1 301 ? -11.83210 -3.04508 16.79560 1.000 6.04123 301 TRP A C 1
ATOM 4882 O O . TRP A 1 301 ? -11.72771 -2.09726 16.01129 1.000 6.51889 301 TRP A O 1
ATOM 4903 N N . TRP A 1 302 ? -12.52403 -2.96413 17.92453 1.000 5.61320 302 TRP A N 1
ATOM 4904 C CA . TRP A 1 302 ? -13.10882 -1.70828 18.39580 1.000 5.66060 302 TRP A CA 1
ATOM 4905 C C . TRP A 1 302 ? -12.07228 -0.87315 19.15540 1.000 6.40054 302 TRP A C 1
ATOM 4906 O O . TRP A 1 302 ? -11.62396 -1.25074 20.22653 1.000 7.33092 302 TRP A O 1
ATOM 4927 N N . ASP A 1 303 ? -11.71825 0.28100 18.60393 1.000 6.40419 303 ASP A N 1
ATOM 4928 C CA . ASP A 1 303 ? -10.75484 1.21176 19.18332 1.000 6.70703 303 ASP A CA 1
ATOM 4929 C C . ASP A 1 303 ? -11.49007 2.52931 19.40841 1.000 6.52131 303 ASP A C 1
ATOM 4930 O O . ASP A 1 303 ? -11.85102 3.22751 18.45760 1.000 8.45432 303 ASP A O 1
ATOM 4939 N N . ASN A 1 304 ? -11.68855 2.91347 20.65695 1.000 6.33918 304 ASN A N 1
ATOM 4940 C CA . ASN A 1 304 ? -12.36681 4.16769 21.00645 1.000 7.04207 304 ASN A CA 1
ATOM 4941 C C . ASN A 1 304 ? -11.41997 5.25769 21.46906 1.000 8.00756 304 ASN A C 1
ATOM 4942 O O . ASN A 1 304 ? -11.86955 6.30249 21.94227 1.000 8.54224 304 ASN A O 1
ATOM 4953 N N . GLY A 1 305 ? -10.11626 5.04180 21.37051 1.000 7.78841 305 GLY A N 1
ATOM 4954 C CA . GLY A 1 305 ? -9.16408 6.07222 21.75455 1.000 9.14412 305 GLY A CA 1
ATOM 4955 C C . GLY A 1 305 ? -8.89115 6.14771 23.23846 1.000 10.23424 305 GLY A C 1
ATOM 4956 O O . GLY A 1 305 ? -8.22861 7.10776 23.68590 1.000 14.97078 305 GLY A O 1
ATOM 4960 N N . LYS A 1 306 ? -9.39031 5.21889 24.03367 1.000 9.64190 306 LYS A N 1
ATOM 4961 C CA . LYS A 1 306 ? -9.25110 5.22344 25.49496 1.000 9.88418 306 LYS A CA 1
ATOM 4962 C C . LYS A 1 306 ? -8.35532 4.04402 25.86564 1.000 9.42414 306 LYS A C 1
ATOM 4963 O O . LYS A 1 306 ? -8.75380 2.87715 25.73536 1.000 9.36201 306 LYS A O 1
ATOM 4982 N N . SER A 1 307 ? -7.15211 4.32599 26.37673 1.000 10.66123 307 SER A N 1
ATOM 4983 C CA . SER A 1 307 ? -6.18491 3.27334 26.68730 1.000 11.20613 307 SER A CA 1
ATOM 4984 C C . SER A 1 307 ? -5.74362 3.24844 28.13978 1.000 12.75951 307 SER A C 1
ATOM 4985 O O . SER A 1 307 ? -4.78143 2.54845 28.46070 1.000 14.92242 307 SER A O 1
ATOM 4993 N N . ALA A 1 308 ? -6.43431 3.95316 29.02464 1.000 12.09496 308 ALA A N 1
ATOM 4994 C CA . ALA A 1 308 ? -6.18389 3.85166 30.45791 1.000 13.74008 308 ALA A CA 1
ATOM 4995 C C . ALA A 1 308 ? -6.71986 2.52995 30.98384 1.000 13.02458 308 ALA A C 1
ATOM 4996 O O . ALA A 1 308 ? -7.23886 1.71376 30.23852 1.000 12.62949 308 ALA A O 1
ATOM 5003 N N . VAL A 1 309 ? -6.58911 2.28599 32.27161 1.000 14.85772 309 VAL A N 1
ATOM 5004 C CA . VAL A 1 309 ? -6.98820 1.01251 32.84566 1.000 13.38627 309 VAL A CA 1
ATOM 5005 C C . VAL A 1 309 ? -8.46290 1.02813 33.22959 1.000 14.91565 309 VAL A C 1
ATOM 5006 O O . VAL A 1 309 ? -8.92036 1.94748 33.92481 1.000 18.57295 309 VAL A O 1
ATOM 5019 N N . GLY A 1 310 ? -9.19617 0.01020 32.81226 1.000 12.77525 310 GLY A N 1
ATOM 5020 C CA . GLY A 1 3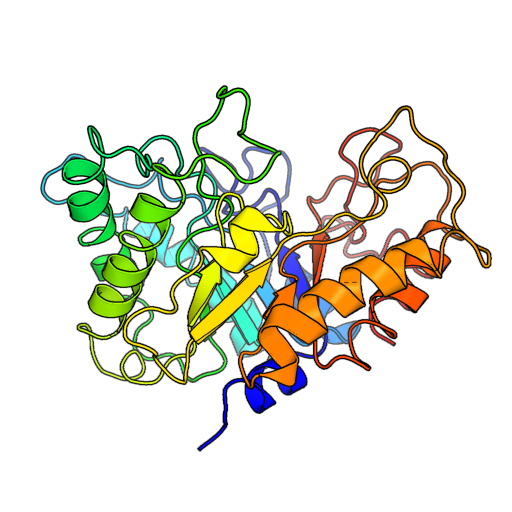10 ? -10.52380 -0.25398 33.33603 1.000 14.08595 310 GLY A CA 1
ATOM 5021 C C . GLY A 1 310 ? -11.62720 -0.02260 32.32231 1.000 13.39965 310 GLY A C 1
ATOM 5022 O O . GLY A 1 310 ? -11.44135 -0.12085 31.11162 1.000 11.36117 310 GLY A O 1
ATOM 5026 N N . ASP A 1 311 ? -12.82212 0.21867 32.85108 1.000 13.63177 311 ASP A N 1
ATOM 5027 C CA . ASP A 1 311 ? -14.05177 0.24225 32.07952 1.000 11.65724 311 ASP A CA 1
ATOM 5028 C C . ASP A 1 311 ? -13.90926 1.02974 30.78654 1.000 11.03791 311 ASP A C 1
ATOM 5029 O O . ASP A 1 311 ? -13.48581 2.18963 30.78689 1.000 11.89677 311 ASP A O 1
ATOM 5038 N N . ASP A 1 312 ? -14.29226 0.38941 29.69501 1.000 10.36973 312 ASP A N 1
ATOM 5039 C CA . ASP A 1 312 ? -14.46843 1.02145 28.38767 1.000 9.44853 312 ASP A CA 1
ATOM 5040 C C . ASP A 1 312 ? -13.16484 1.46133 27.73664 1.000 9.95093 312 ASP A C 1
ATOM 5041 O O . ASP A 1 312 ? -13.19828 2.25905 26.78353 1.000 11.22669 312 ASP A O 1
ATOM 5050 N N . ASN A 1 313 ? -12.00864 0.98044 28.17955 1.000 8.94787 313 ASN A N 1
ATOM 5051 C CA . ASN A 1 313 ? -10.73700 1.40787 27.58069 1.000 9.25856 313 ASN A CA 1
ATOM 5052 C C . ASN A 1 313 ? -10.29273 0.36245 26.55899 1.000 7.69160 313 ASN A C 1
ATOM 5053 O O . ASN A 1 313 ? -9.50837 -0.53355 26.85025 1.000 8.44114 313 ASN A O 1
ATOM 5064 N N . TYR A 1 314 ? -10.81853 0.48799 25.32959 1.000 7.79176 314 TYR A N 1
ATOM 5065 C CA . TYR A 1 314 ? -10.54816 -0.41055 24.21565 1.000 7.44115 314 TYR A CA 1
ATOM 5066 C C . TYR A 1 314 ? -9.45665 0.09209 23.27178 1.000 8.20532 314 TYR A C 1
ATOM 5067 O O . TYR A 1 314 ? -9.07272 -0.64108 22.32760 1.000 8.56464 314 TYR A O 1
ATOM 5085 N N . GLY A 1 315 ? -8.96129 1.30591 23.46244 1.000 8.46306 315 GLY A N 1
ATOM 5086 C CA . GLY A 1 315 ? -8.00962 1.87630 22.52351 1.000 8.40594 315 GLY A CA 1
ATOM 5087 C C . GLY A 1 315 ? -6.67934 1.16216 22.53792 1.000 8.20946 315 GLY A C 1
ATOM 5088 O O . GLY A 1 315 ? -6.14018 0.84560 23.59546 1.000 9.15409 315 GLY A O 1
ATOM 5092 N N . ILE A 1 316 ? -6.09559 0.99895 21.36055 1.000 7.44832 316 ILE A N 1
ATOM 5093 C CA . ILE A 1 316 ? -4.77449 0.40628 21.22190 1.000 8.15661 316 ILE A CA 1
ATOM 5094 C C . ILE A 1 316 ? -3.79023 1.32221 20.50428 1.000 8.46622 316 ILE A C 1
ATOM 5095 O O . ILE A 1 316 ? -2.57186 1.11584 20.64397 1.000 8.52552 316 ILE A O 1
ATOM 5111 N N . LEU A 1 317 ? -4.27376 2.31921 19.75745 1.000 7.90164 317 LEU A N 1
ATOM 5112 C CA . LEU A 1 317 ? -3.45703 3.37102 19.15813 1.000 8.50106 317 LEU A CA 1
ATOM 5113 C C . LEU A 1 317 ? -3.60434 4.64064 19.99456 1.000 8.58114 317 LEU A C 1
ATOM 5114 O O . LEU A 1 317 ? -4.74120 5.03493 20.31897 1.000 9.20689 317 LEU A O 1
ATOM 5130 N N . ASP A 1 318 ? -2.50114 5.29119 20.34057 1.000 9.19915 318 ASP A N 1
ATOM 5131 C CA . ASP A 1 318 ? -2.54863 6.64428 20.87956 1.000 10.16386 318 ASP A CA 1
ATOM 5132 C C . ASP A 1 318 ? -2.51810 7.55441 19.65917 1.000 9.74861 318 ASP A C 1
ATOM 5133 O O . ASP A 1 318 ? -1.47863 7.69971 18.99556 1.000 10.84353 318 ASP A O 1
ATOM 5142 N N . ARG A 1 319 ? -3.67719 8.14812 19.34255 1.000 8.67833 319 ARG A N 1
ATOM 5143 C CA . ARG A 1 319 ? -3.80103 8.93453 18.12485 1.000 9.29028 319 ARG A CA 1
ATOM 5144 C C . ARG A 1 319 ? -3.05485 10.25334 18.22621 1.000 11.69023 319 ARG A C 1
ATOM 5145 O O . ARG A 1 319 ? -2.66767 10.81742 17.19533 1.000 13.47052 319 ARG A O 1
ATOM 5166 N N . ASN A 1 320 ? -2.85873 10.76656 19.43959 1.000 12.21849 320 ASN A N 1
ATOM 5167 C CA . ASN A 1 320 ? -2.25769 12.08256 19.62029 1.000 13.66306 320 ASN A CA 1
ATOM 5168 C C . ASN A 1 320 ? -0.76231 12.06401 19.40558 1.000 15.73925 320 ASN A C 1
ATOM 5169 O O . ASN A 1 320 ? -0.19533 13.09437 19.00028 1.000 19.17601 320 ASN A O 1
ATOM 5180 N N . ASN A 1 321 ? -0.08764 10.95830 19.71615 1.000 13.84685 321 ASN A N 1
ATOM 5181 C CA . ASN A 1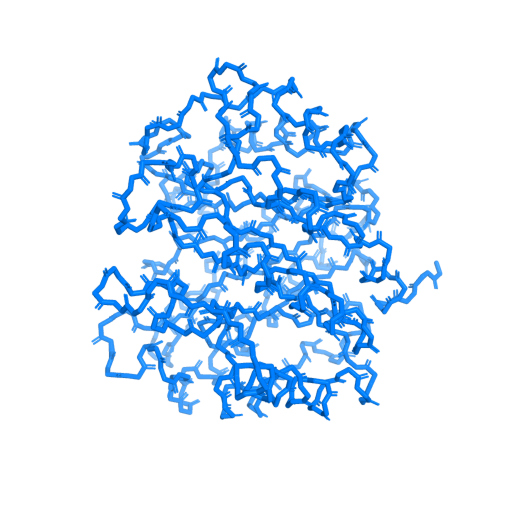 321 ? 1.34945 10.85154 19.49633 1.000 15.73591 321 ASN A CA 1
ATOM 5182 C C . ASN A 1 321 ? 1.68320 9.73795 18.50343 1.000 15.21756 321 ASN A C 1
ATOM 5183 O O . ASN A 1 321 ? 2.86323 9.37021 18.37377 1.000 16.84054 321 ASN A O 1
ATOM 5194 N N . LEU A 1 322 ? 0.67494 9.21025 17.79891 1.000 12.16077 322 LEU A N 1
ATOM 5195 C CA . LEU A 1 322 ? 0.85741 8.23634 16.74799 1.000 11.23085 322 LEU A CA 1
ATOM 5196 C C . LEU A 1 322 ? 1.67004 7.02615 17.21701 1.000 14.64641 322 LEU A C 1
ATOM 5197 O O . LEU A 1 322 ? 2.60116 6.59212 16.53930 1.000 16.25028 322 LEU A O 1
ATOM 5213 N N . THR A 1 323 ? 1.31323 6.46703 18.38977 1.000 11.47255 323 THR A N 1
ATOM 5214 C CA . THR A 1 323 ? 2.06406 5.37928 19.01778 1.000 13.21102 323 THR A CA 1
ATOM 5215 C C . THR A 1 323 ? 1.12920 4.21477 19.31897 1.000 9.99525 323 THR A C 1
ATOM 5216 O O . THR A 1 323 ? 0.08395 4.40595 19.94729 1.000 10.82850 323 THR A O 1
ATOM 5227 N N . TRP A 1 324 ? 1.51368 2.99339 18.94172 1.000 9.84309 324 TRP A N 1
ATOM 5228 C CA . TRP A 1 324 ? 0.77977 1.81457 19.40661 1.000 9.75498 324 TRP A CA 1
ATOM 5229 C C . TRP A 1 324 ? 1.09680 1.58474 20.87856 1.000 9.44339 324 TRP A C 1
ATOM 5230 O O . TRP A 1 324 ? 2.24824 1.39887 21.25384 1.000 12.66195 324 TRP A O 1
ATOM 5251 N N . VAL A 1 325 ? 0.06523 1.58217 21.71398 1.000 10.22339 325 VAL A N 1
ATOM 5252 C CA . VAL A 1 325 ? 0.20495 1.49977 23.17007 1.000 11.03315 325 VAL A CA 1
ATOM 5253 C C . VAL A 1 325 ? 0.49612 0.07319 23.60617 1.000 9.67900 325 VAL A C 1
ATOM 5254 O O . VAL A 1 325 ? 1.18200 -0.12921 24.60559 1.000 10.86162 325 VAL A O 1
ATOM 5267 N N . PHE A 1 326 ? -0.07273 -0.90491 22.90358 1.000 9.77431 326 PHE A N 1
ATOM 5268 C CA . PHE A 1 326 ? -0.02728 -2.32257 23.26569 1.000 10.04438 326 PHE A CA 1
ATOM 5269 C C . PHE A 1 326 ? 0.57109 -3.06249 22.07260 1.000 9.76991 326 PHE A C 1
ATOM 5270 O O . PHE A 1 326 ? -0.16026 -3.62615 21.24928 1.000 10.68230 326 PHE A O 1
ATOM 5287 N N . PRO A 1 327 ? 1.88961 -3.02062 21.90537 1.000 10.67487 327 PRO A N 1
ATOM 5288 C CA . PRO A 1 327 ? 2.49742 -3.51200 20.65328 1.000 11.45363 327 PRO A CA 1
ATOM 5289 C C . PRO A 1 327 ? 2.36626 -5.00032 20.46678 1.000 11.62683 327 PRO A C 1
ATOM 5290 O O . PRO A 1 327 ? 2.25489 -5.45883 19.32000 1.000 13.87118 327 PRO A O 1
ATOM 5301 N N . LYS A 1 328 ? 2.37460 -5.78688 21.52729 1.000 11.01224 328 LYS A N 1
ATOM 5302 C CA . LYS A 1 328 ? 2.20832 -7.23241 21.36506 1.000 11.95841 328 LYS A CA 1
ATOM 5303 C C . LYS A 1 328 ? 0.79201 -7.55278 20.90660 1.000 10.61739 328 LYS A C 1
ATOM 5304 O O . LYS A 1 328 ? 0.58104 -8.37352 20.00207 1.000 10.51558 328 LYS A O 1
ATOM 5323 N N . LEU A 1 329 ? -0.18453 -6.84947 21.46378 1.000 9.86540 329 LEU A N 1
ATOM 5324 C CA . LEU A 1 329 ? -1.58130 -7.03453 21.11145 1.000 8.91181 329 LEU A CA 1
ATOM 5325 C C . LEU A 1 329 ? -1.82753 -6.65246 19.66532 1.000 8.40660 329 LEU A C 1
ATOM 5326 O O . LEU A 1 329 ? -2.48361 -7.38526 18.92964 1.000 8.98837 329 LEU A O 1
ATOM 5342 N N A VAL A 1 330 ? -1.32887 -5.49280 19.22768 0.748 9.32835 330 VAL A N 1
ATOM 5343 N N B VAL A 1 330 ? -1.30986 -5.50747 19.22255 0.252 9.54310 330 VAL A N 1
ATOM 5344 C CA A VAL A 1 330 ? -1.57990 -5.11286 17.84426 0.748 9.59137 330 VAL A CA 1
ATOM 5345 C CA B VAL A 1 330 ? -1.60722 -5.10532 17.85008 0.252 10.21197 330 VAL A CA 1
ATOM 5346 C C A VAL A 1 330 ? -1.01850 -6.17175 16.90630 0.748 8.85277 330 VAL A C 1
ATOM 5347 C C B VAL A 1 330 ? -0.95800 -6.05624 16.84723 0.252 11.01778 330 VAL A C 1
ATOM 5348 O O A VAL A 1 330 ? -1.66093 -6.55731 15.91893 0.748 8.57029 330 VAL A O 1
ATOM 5349 O O B VAL A 1 330 ? -1.49964 -6.27296 15.75480 0.252 13.29671 330 VAL A O 1
ATOM 5374 N N . ARG A 1 331 ? 0.19725 -6.64365 17.19405 1.000 10.06318 331 ARG A N 1
ATOM 5375 C CA . ARG A 1 331 ? 0.81792 -7.62808 16.31317 1.000 12.17973 331 ARG A CA 1
ATOM 5376 C C . ARG A 1 331 ? -0.00625 -8.91733 16.24430 1.000 12.34801 331 ARG A C 1
ATOM 5377 O O . ARG A 1 331 ? -0.12897 -9.51393 15.15878 1.000 14.13710 331 ARG A O 1
ATOM 5399 N N . THR A 1 332 ? -0.57339 -9.38567 17.35990 1.000 11.80474 332 THR A N 1
ATOM 5400 C CA . THR A 1 332 ? -1.43992 -10.56984 17.31802 1.000 12.14917 332 THR A CA 1
ATOM 5401 C C . THR A 1 332 ? -2.71016 -10.34019 16.50890 1.000 12.77811 332 THR A C 1
ATOM 5402 O O . THR A 1 332 ? -3.29401 -11.30064 15.96470 1.000 16.04184 332 THR A O 1
ATOM 5413 N N . ILE A 1 333 ? -3.22249 -9.10333 16.48051 1.000 9.43442 333 ILE A N 1
ATOM 5414 C CA . ILE A 1 333 ? -4.41093 -8.81491 15.69253 1.000 9.67230 333 ILE A CA 1
ATOM 5415 C C . ILE A 1 333 ? -4.12236 -8.93918 14.20167 1.000 10.19632 333 ILE A C 1
ATOM 5416 O O . ILE A 1 333 ? -4.94605 -9.48392 13.45519 1.000 11.10664 333 ILE A O 1
ATOM 5432 N N . VAL A 1 334 ? -2.99109 -8.38942 13.73665 1.000 10.26270 334 VAL A N 1
ATOM 5433 C CA . VAL A 1 334 ? -2.70442 -8.26214 12.30538 1.000 11.63090 334 VAL A CA 1
ATOM 5434 C C . VAL A 1 334 ? -1.90427 -9.42574 11.72493 1.000 15.12096 334 VAL A C 1
ATOM 5435 O O . VAL A 1 334 ? -1.65575 -9.45106 10.50488 1.000 17.90029 334 VAL A O 1
ATOM 5448 N N . ASN A 1 335 ? -1.47140 -10.37440 12.53499 1.000 14.66912 335 ASN A N 1
ATOM 5449 C CA . ASN A 1 335 ? -0.65493 -11.46972 12.01075 1.000 18.71682 335 ASN A CA 1
ATOM 5450 C C . ASN A 1 335 ? -1.47588 -12.44074 11.16955 1.000 26.63953 335 ASN A C 1
ATOM 5451 O O . ASN A 1 335 ? -2.70692 -12.47443 11.20056 1.000 32.47694 335 ASN A O 1
#

Solvent-accessible surface area: 12839 Å² total; per-residue (Å²): 188,84,75,10,50,92,1,0,89,64,0,74,0,0,0,0,1,0,19,0,0,1,0,49,99,74,7,75,43,106,70,10,34,121,2,58,72,46,11,0,40,54,0,77,138,24,25,3,31,0,0,0,0,0,0,6,0,43,67,18,30,35,83,36,115,74,42,79,6,67,133,67,7,16,60,24,0,42,85,0,0,43,38,0,38,110,16,147,0,2,0,0,0,0,0,11,84,1,40,83,26,7,47,0,32,130,131,100,41,73,70,3,21,56,18,0,51,79,0,0,19,49,0,0,82,74,0,53,108,36,82,43,62,0,0,0,0,0,2,8,27,6,38,42,91,66,28,117,62,20,154,106,0,8,51,70,64,6,32,72,4,3,24,83,0,0,54,15,0,0,69,14,0,45,93,28,20,62,62,0,63,50,2,8,0,0,0,0,3,4,5,0,19,42,31,100,43,2,11,78,58,24,91,26,4,98,133,26,154,64,2,0,0,0,0,15,12,27,6,38,136,57,2,0,68,20,64,176,21,72,36,138,17,42,43,116,80,43,71,100,62,1,49,40,76,0,57,50,1,71,59,77,11,20,117,105,65,29,4,0,0,0,0,10,4,3,1,1,8,27,123,17,46,66,15,1,1,52,6,1,131,46,1,6,46,11,0,96,174,31,18,4,7,3,0,4,20,0,3,31,80,37,68,87,16,94,49,13,10,0,0,2,44,7,117,90,67,62,45,54,21,89,107,0,7,161,25,0,10,127

Radius of gyration: 18.54 Å; Cα contacts (8 Å, |Δi|>4): 720; chains: 1; bounding box: 48×45×48 Å

Nearest PDB structures (foldseek):
  6pz7-assembly1_A  TM=1.003E+00  e=1.182E-68  Clostridium acetobutylicum ATCC 824
  3ndz-assembly1_A  TM=9.934E-01  e=7.988E-50  Clostridium cellulovorans
  4im4-assembly6_F  TM=9.919E-01  e=3.149E-48  Acetivibrio thermocellus
  6gl0-assembly1_C  TM=9.832E-01  e=7.271E-45  Zobellia galactanivorans
  6gl2-assembly1_A  TM=9.837E-01  e=3.210E-43  Zobellia galactanivorans

Secondary structure (DSSP, 8-state):
---HHHHHHHH-SEEEETTSTTSSSSTTTTSPPPP-HHHHHHHHHHT--EEEE----GGGB-STTTTPBPHHHHHHHHHHHHHHHHTT-EEEEE--S-TTT---SHHHHHHHHHHHHHHHHHHHHHHTT--TTEEEES-SS---TT-TTTTTT--HHHHHHHHHHHHHHHHHHHHT-GGGGT--EEEE-GGG---HHHHHH---GGG-TTEEEEEE---SHHHHT-TTS-S---SHHHHHHHHHHHHHHHHHTGGGT--EEEEEE----SS-HHHHHHHHHHHHHHHHHTT-EEEEEE-S--SSSTT----EETTTTEESSHHHHHHHH-

Organism: Clostridium acetobutylicum (strain ATCC 824 / DSM 792 / JCM 1419 / IAM 19013 / LMG 5710 / NBRC 13948 / NRRL B-527 / VKM B-1787 / 2291 / W) (NCBI:txid272562)

B-factor: mean 13.01, std 6.52, range [4.08, 48.47]

InterPro domains:
  IPR001547 Glycoside hydrolase, family 5 [PF00150] (64-338)
  IPR017853 Glycoside hydrolase superfamily [SSF51445] (36-369)
  IPR018087 Glycoside hydrolase, family 5, conserved site [PS00659] (171-180)
  IPR050386 Glycosyl Hydrolase 5 (Cellulase A) [PTHR31297] (13-361)

Sequence (330 aa):
DMMTSSQQIVNDMKKVGWNLGNTLDASPDETGWGNPKTTKKAMIDKIKEAGFNTVRIPVSWSSSSHIGGAAGPSYTIDQAWLNRVQQEVVNYVIQDHMYAILNTHHDTSWIIPTYNKEEAASTDELTKKVWGQIANNRRFKKDYDSHLIFQTLNEPRIVGSSPEEWNGGTAESSRDVINKKFNLTAVNTIRSSTGSNNSSSRFIMVPTYAASTATAAMNDLLVIPNNDKRVIVSLHMYAPYSSFAMMDPKGTSHWGGEADKKDALDGQLNAIYNKFVKNGQPVVIGQFGSINKNNESSSRASLAKFYVSSDARRKKGITTVWWDNGKSAVGDDNYGILDRNNLTWVFPKLVVRTIVN